Protein AF-A0A0X3PMU8-F1 (afdb_monomer_lite)

Organism: Schistocephalus solidus (NCBI:txid70667)

InterPro domains:
  IPR000719 Protein kinase domain [PS50011] (1-272)
  IPR011009 Protein kinase-like domain superfamily [SSF56112] (46-249)
  IPR015661 Mitotic spindle checkpoint protein Bub1/Mad3 [PTHR14030] (37-256)

Radius of gyration: 20.24 Å; chains: 1; bounding box: 48×64×48 Å

Foldseek 3Di:
DPDAWAQLLNLLVQQVVLVVVPDDDDDDDDDDPPPRQQHDDLQLLQLVLLVVLLLLLVVLCCCCVVQVKQLLDQASRQKTFPDFQFAFDLVVLVVVVVVPVVDPDDDDDDDLLCRTPVRVPRDRMDGHDSVPMDRCVVDPPPDWDFDDPVVQVPDPQAAPCNVVRHTDDNLSSLLSSLQRSCCSNVVDGFDWDDDPNFIDTPDQDPDCVNPVCSVLNCVSNRLSRRQPHPDPVSHDPSVVSSVSSSVVCSVCNVSNNVSSVSSSVSSVVVTD

pLDDT: mean 85.75, std 16.92, range [35.88, 98.75]

Secondary structure (DSSP, 8-state):
--S--EEHHHHHHHHHHHTTTTS--------S--PPPP---HHHHHHHHHHHHHHHHHHHHIIIIIS-EE-S---GGGEEE-SPPPPB-HHHHHHHHHHHHHS-S------GGGSBTTTT----EEE---TT-EEGGGS-TT--B---HHHHTT-SS--HHHHHT--BSTHHHHHHHHHHHHHHHHSS---EEEETTEEEES-----TTT-TTHHHHHHHHHHHH----SSGGGS--HHHHHHHHHHHHHHTHHHHHHHHHHHHHHHHHH--

Sequence (272 aa):
MPYYAVGLLDWINYSANGNRGRSSAVQTRDRHPHRRPLVLEKSEEEVLSMYLAFELLWLVEGLHIHAGIIHGDIKPDNFRISGRFPLLDCATLDALSEEQQQMGPGVKEVDFGSSLMSGKSAKVLLLIDFGLCIDMARFPGDTVFKVGREVTKKRAFPCIEMLTGKPWTFQLDLFNIAGVIYTIVFKRYMKVDCSNGVWLPRFLPQSSRIYRGASIWRNIITTLLNIKSCSSEDYPHLAALRYELEVFLQEHATEYNLAAEKANSILTGLMP

Structure (mmCIF, N/CA/C/O backbone):
data_AF-A0A0X3PMU8-F1
#
_entry.id   AF-A0A0X3PMU8-F1
#
loop_
_atom_site.group_PDB
_atom_site.id
_atom_site.type_symbol
_atom_site.label_atom_id
_atom_site.label_alt_id
_atom_site.label_comp_id
_atom_site.label_asym_id
_atom_site.label_entity_id
_atom_site.label_seq_id
_atom_site.pdbx_PDB_ins_code
_atom_site.Cartn_x
_atom_site.Cartn_y
_atom_site.Cartn_z
_atom_site.occupancy
_atom_site.B_iso_or_equiv
_atom_site.auth_seq_id
_atom_site.auth_comp_id
_atom_site.auth_asym_id
_atom_site.auth_atom_id
_atom_site.pdbx_PDB_model_num
ATOM 1 N N . MET A 1 1 ? -15.418 -11.903 -17.812 1.00 45.09 1 MET A N 1
ATOM 2 C CA . MET A 1 1 ? -14.111 -11.600 -17.194 1.00 45.09 1 MET A CA 1
ATOM 3 C C . MET A 1 1 ? -13.080 -12.377 -17.985 1.00 45.09 1 MET A C 1
ATOM 5 O O . MET A 1 1 ? -13.316 -13.572 -18.140 1.00 45.09 1 MET A O 1
ATOM 9 N N . PRO A 1 2 ? -12.027 -11.772 -18.562 1.00 45.25 2 PRO A N 1
ATOM 10 C CA . PRO A 1 2 ? -10.942 -12.607 -19.037 1.00 45.25 2 PRO A CA 1
ATOM 11 C C . PRO A 1 2 ? -10.398 -13.307 -17.792 1.00 45.25 2 PRO A C 1
ATOM 13 O O . PRO A 1 2 ? -10.118 -12.675 -16.773 1.00 45.25 2 PRO A O 1
ATOM 16 N N . TYR A 1 3 ? -10.419 -14.632 -17.846 1.00 48.03 3 TYR A N 1
ATOM 17 C CA . TYR A 1 3 ? -9.820 -15.508 -16.855 1.00 48.03 3 TYR A CA 1
ATOM 18 C C . TYR A 1 3 ? -8.313 -15.170 -16.770 1.00 48.03 3 TYR A C 1
ATOM 20 O O . TYR A 1 3 ? -7.816 -14.427 -17.608 1.00 48.03 3 TYR A O 1
ATOM 28 N N . TYR A 1 4 ? -7.581 -15.702 -15.792 1.00 56.47 4 TYR A N 1
ATOM 29 C CA . TYR A 1 4 ? -6.119 -15.547 -15.625 1.00 56.47 4 TYR A CA 1
ATOM 30 C C . TYR A 1 4 ? -5.679 -14.280 -14.863 1.00 56.47 4 TYR A C 1
ATOM 32 O O . TYR A 1 4 ? -5.198 -13.304 -15.431 1.00 56.47 4 TYR A O 1
ATOM 40 N N . ALA A 1 5 ? -5.797 -14.334 -13.534 1.00 75.69 5 ALA A N 1
ATOM 41 C CA . ALA A 1 5 ? -5.166 -13.376 -12.633 1.00 75.69 5 ALA A CA 1
ATOM 42 C C . ALA A 1 5 ? -4.186 -14.121 -11.709 1.00 75.69 5 ALA A C 1
ATOM 44 O O . ALA A 1 5 ? -4.565 -15.111 -11.080 1.00 75.69 5 ALA A O 1
ATOM 45 N N . VAL A 1 6 ? -2.932 -13.670 -11.644 1.00 85.31 6 VAL A N 1
ATOM 46 C CA . VAL A 1 6 ? -1.881 -14.280 -10.808 1.00 85.31 6 VAL A CA 1
ATOM 47 C C . VAL A 1 6 ? -2.063 -13.809 -9.365 1.00 85.31 6 VAL A C 1
ATOM 49 O O . VAL A 1 6 ? -2.344 -12.634 -9.131 1.00 85.31 6 VAL A O 1
ATOM 52 N N . GLY A 1 7 ? -1.927 -14.691 -8.373 1.00 90.38 7 GLY A N 1
ATOM 53 C CA . GLY A 1 7 ? -1.955 -14.273 -6.971 1.00 90.38 7 GLY A CA 1
ATOM 54 C C . GLY A 1 7 ? -0.820 -13.294 -6.665 1.00 90.38 7 GLY A C 1
ATOM 55 O O . GLY A 1 7 ? 0.320 -13.533 -7.058 1.00 90.38 7 GLY A O 1
ATOM 56 N N . LEU A 1 8 ? -1.089 -12.200 -5.941 1.00 91.38 8 LEU A N 1
ATOM 57 C CA . LEU A 1 8 ? -0.027 -11.248 -5.588 1.00 91.38 8 LEU A CA 1
ATOM 58 C C . LEU A 1 8 ? 1.096 -11.929 -4.780 1.00 91.38 8 LEU A C 1
ATOM 60 O O . LEU A 1 8 ? 2.271 -11.641 -4.988 1.00 91.38 8 LEU A O 1
ATOM 64 N N . LEU A 1 9 ? 0.755 -12.874 -3.901 1.00 87.19 9 LEU A N 1
ATOM 65 C CA . LEU A 1 9 ? 1.734 -13.705 -3.191 1.00 87.19 9 LEU A CA 1
ATOM 66 C C . LEU A 1 9 ? 2.568 -14.581 -4.131 1.00 87.19 9 LEU A C 1
ATOM 68 O O . LEU A 1 9 ? 3.779 -14.674 -3.942 1.00 87.19 9 LEU A O 1
ATOM 72 N N . ASP A 1 10 ? 1.956 -15.181 -5.153 1.00 86.44 10 ASP A N 1
ATOM 73 C CA . ASP A 1 10 ? 2.672 -15.988 -6.148 1.00 86.44 10 ASP A CA 1
ATOM 74 C C . ASP A 1 10 ? 3.670 -15.126 -6.925 1.00 86.44 10 ASP A C 1
ATOM 76 O O . ASP A 1 10 ? 4.827 -15.509 -7.095 1.00 86.44 10 ASP A O 1
ATOM 80 N N . TRP A 1 11 ? 3.258 -13.913 -7.303 1.00 87.56 11 TRP A N 1
ATOM 81 C CA . TRP A 1 11 ? 4.127 -12.911 -7.915 1.00 87.56 11 TRP A CA 1
ATOM 82 C C . TRP A 1 11 ? 5.308 -12.518 -7.012 1.00 87.56 11 TRP A C 1
ATOM 84 O O . TRP A 1 11 ? 6.466 -12.565 -7.435 1.00 87.56 11 TRP A O 1
ATOM 94 N N . ILE A 1 12 ? 5.039 -12.179 -5.745 1.00 83.06 12 ILE A N 1
ATOM 95 C CA . ILE A 1 12 ? 6.076 -11.822 -4.761 1.00 83.06 12 ILE A CA 1
ATOM 96 C C . ILE A 1 12 ? 7.070 -12.981 -4.579 1.00 83.06 12 ILE A C 1
ATOM 98 O O . ILE A 1 12 ? 8.283 -12.757 -4.520 1.00 83.06 12 ILE A O 1
ATOM 102 N N . ASN A 1 13 ? 6.572 -14.218 -4.512 1.00 82.69 13 ASN A N 1
ATOM 103 C CA . ASN A 1 13 ? 7.386 -15.413 -4.310 1.00 82.69 13 ASN A CA 1
ATOM 104 C C . ASN A 1 13 ? 8.183 -15.811 -5.559 1.00 82.69 13 ASN A C 1
ATOM 106 O O . ASN A 1 13 ? 9.307 -16.297 -5.418 1.00 82.69 13 ASN A O 1
ATOM 110 N N . TYR A 1 14 ? 7.657 -15.581 -6.766 1.00 79.94 14 TYR A N 1
ATOM 111 C CA . TYR A 1 14 ? 8.403 -15.779 -8.010 1.00 79.94 14 TYR A CA 1
ATOM 112 C C . TYR A 1 14 ? 9.676 -14.923 -8.019 1.00 79.94 14 TYR A C 1
ATOM 114 O O . TYR A 1 14 ? 10.774 -15.438 -8.245 1.00 79.94 14 TYR A O 1
ATOM 122 N N . SER A 1 15 ? 9.543 -13.636 -7.684 1.00 65.06 15 SER A N 1
ATOM 123 C CA . SER A 1 15 ? 10.676 -12.704 -7.602 1.00 65.06 15 SER A CA 1
ATOM 124 C C . SER A 1 15 ? 11.694 -13.143 -6.533 1.00 65.06 15 SER A C 1
ATOM 126 O O . SER A 1 15 ? 12.898 -13.201 -6.794 1.00 65.06 15 SER A O 1
ATOM 128 N N . ALA A 1 16 ? 11.224 -13.599 -5.366 1.00 65.62 16 ALA A N 1
ATOM 129 C CA . ALA A 1 16 ? 12.097 -14.080 -4.294 1.00 65.62 16 ALA A CA 1
ATOM 130 C C . ALA A 1 16 ? 12.853 -15.384 -4.638 1.00 65.62 16 ALA A C 1
ATOM 132 O O . ALA A 1 16 ? 14.027 -15.535 -4.284 1.00 65.62 16 ALA A O 1
ATOM 133 N N . ASN A 1 17 ? 12.202 -16.334 -5.317 1.00 62.66 17 ASN A N 1
ATOM 134 C CA . ASN A 1 17 ? 12.777 -17.644 -5.634 1.00 62.66 17 ASN A CA 1
ATOM 135 C C . ASN A 1 17 ? 13.672 -17.622 -6.879 1.00 62.66 17 ASN A C 1
ATOM 137 O O . ASN A 1 17 ? 14.673 -18.343 -6.906 1.00 62.66 17 ASN A O 1
ATOM 141 N N . GLY A 1 18 ? 13.393 -16.750 -7.856 1.00 57.03 18 GLY A N 1
ATOM 142 C CA . GLY A 1 18 ? 14.274 -16.524 -9.007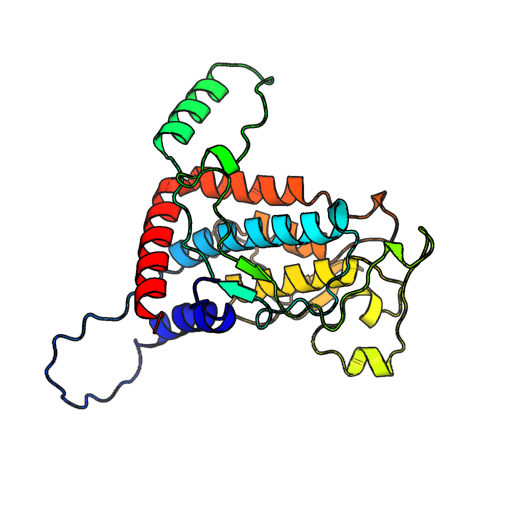 1.00 57.03 18 GLY A CA 1
ATOM 143 C C . GLY A 1 18 ? 15.702 -16.144 -8.593 1.00 57.03 18 GLY A C 1
ATOM 144 O O . GLY A 1 18 ? 16.669 -16.610 -9.193 1.00 57.03 18 GLY A O 1
ATOM 145 N N . ASN A 1 19 ? 15.850 -15.400 -7.490 1.00 47.66 19 ASN A N 1
ATOM 146 C CA . ASN A 1 19 ? 17.150 -15.025 -6.923 1.00 47.66 19 ASN A CA 1
ATOM 147 C C . ASN A 1 19 ? 17.819 -16.120 -6.065 1.00 47.66 19 ASN A C 1
ATOM 149 O O . ASN A 1 19 ? 19.036 -16.085 -5.868 1.00 47.66 19 ASN A O 1
ATOM 153 N N . ARG A 1 20 ? 17.072 -17.119 -5.568 1.00 44.69 20 ARG A N 1
ATOM 154 C CA . ARG A 1 20 ? 17.616 -18.231 -4.755 1.00 44.69 20 ARG A CA 1
ATOM 155 C C . ARG A 1 20 ? 18.159 -19.398 -5.583 1.00 44.69 20 ARG A C 1
ATOM 157 O O . ARG A 1 20 ? 18.929 -20.196 -5.056 1.00 44.69 20 ARG A O 1
ATOM 164 N N . GLY A 1 21 ? 17.862 -19.457 -6.883 1.00 41.31 21 GLY A N 1
ATOM 165 C CA . GLY A 1 21 ? 18.362 -20.483 -7.813 1.00 41.31 21 GLY A CA 1
ATOM 166 C C . GLY A 1 21 ? 19.882 -20.491 -8.060 1.00 41.31 21 GLY A C 1
ATOM 167 O O . GLY A 1 21 ? 20.356 -21.249 -8.903 1.00 41.31 21 GLY A O 1
ATOM 168 N N . ARG A 1 22 ? 20.668 -19.670 -7.346 1.00 46.72 22 ARG A N 1
ATOM 169 C CA . ARG A 1 22 ? 22.141 -19.684 -7.396 1.00 46.72 22 ARG A CA 1
ATOM 170 C C . ARG A 1 22 ? 22.801 -20.724 -6.486 1.00 46.72 22 ARG A C 1
ATOM 172 O O . ARG A 1 22 ? 23.987 -20.978 -6.671 1.00 46.72 22 ARG A O 1
ATOM 179 N N . SER A 1 23 ? 22.066 -21.367 -5.577 1.00 40.66 23 SER A N 1
ATOM 180 C CA . SER A 1 23 ? 22.630 -22.399 -4.700 1.00 40.66 23 SER A CA 1
ATOM 181 C C . SER A 1 23 ? 21.798 -23.678 -4.738 1.00 40.66 23 SER A C 1
ATOM 183 O O . SER A 1 23 ? 20.639 -23.693 -4.342 1.00 40.66 23 SER A O 1
ATOM 185 N N . SER A 1 24 ? 22.446 -24.755 -5.186 1.00 41.91 24 SER A N 1
ATOM 186 C CA . SER A 1 24 ? 21.995 -26.154 -5.203 1.00 41.91 24 SER A CA 1
ATOM 187 C C . SER A 1 24 ? 20.806 -26.502 -6.110 1.00 41.91 24 SER A C 1
ATOM 189 O O . SER A 1 24 ? 19.655 -26.507 -5.691 1.00 41.91 24 SER A O 1
ATOM 191 N N . ALA A 1 25 ? 21.110 -26.941 -7.332 1.00 36.69 25 ALA A N 1
ATOM 192 C CA . ALA A 1 25 ? 20.279 -27.919 -8.027 1.00 36.69 25 ALA A CA 1
ATOM 193 C C . ALA A 1 25 ? 21.188 -28.946 -8.710 1.00 36.69 25 ALA A C 1
ATOM 195 O O . ALA A 1 25 ? 21.959 -28.629 -9.618 1.00 36.69 25 ALA A O 1
ATOM 196 N N . VAL A 1 26 ? 21.119 -30.178 -8.206 1.00 37.69 26 VAL A N 1
ATOM 197 C CA . VAL A 1 26 ? 21.674 -31.381 -8.826 1.00 37.69 26 VAL A CA 1
ATOM 198 C C . VAL A 1 26 ? 21.067 -31.515 -10.222 1.00 37.69 26 VAL A C 1
ATOM 200 O O . VAL A 1 26 ? 19.850 -31.493 -10.381 1.00 37.69 26 VAL A O 1
ATOM 203 N N . GLN A 1 27 ? 21.929 -31.612 -11.233 1.00 37.94 27 GLN A N 1
ATOM 204 C CA . GLN A 1 27 ? 21.540 -31.755 -12.632 1.00 37.94 27 GLN A CA 1
ATOM 205 C C . GLN A 1 27 ? 20.917 -33.134 -12.877 1.00 37.94 27 GLN A C 1
ATOM 207 O O . GLN A 1 27 ? 21.631 -34.133 -12.954 1.00 37.94 27 GLN A O 1
ATOM 212 N N . THR A 1 28 ? 19.607 -33.187 -13.093 1.00 38.31 28 THR A N 1
ATOM 213 C CA . THR A 1 28 ? 18.992 -34.240 -13.906 1.00 38.31 28 THR A CA 1
ATOM 214 C C . THR A 1 28 ? 18.902 -33.730 -15.343 1.00 38.31 28 THR A C 1
ATOM 216 O O . THR A 1 28 ? 18.421 -32.634 -15.622 1.00 38.31 28 THR A O 1
ATOM 219 N N . ARG A 1 29 ? 19.517 -34.489 -16.256 1.00 40.22 29 ARG A N 1
ATOM 220 C CA . ARG A 1 29 ? 19.680 -34.142 -17.669 1.00 40.22 29 ARG A CA 1
ATOM 221 C C . ARG A 1 29 ? 18.361 -34.354 -18.402 1.00 40.22 29 ARG A C 1
ATOM 223 O O . ARG A 1 29 ? 18.059 -35.492 -18.740 1.00 40.22 29 ARG A O 1
ATOM 230 N N . ASP A 1 30 ? 17.668 -33.270 -18.727 1.00 35.88 30 ASP A N 1
ATOM 231 C CA . ASP A 1 30 ? 16.687 -33.270 -19.809 1.00 35.88 30 ASP A CA 1
ATOM 232 C C . ASP A 1 30 ? 17.043 -32.186 -20.836 1.00 35.88 30 ASP A C 1
ATOM 234 O O . ASP A 1 30 ? 17.361 -31.044 -20.495 1.00 35.88 30 ASP A O 1
ATOM 238 N N . ARG A 1 31 ? 17.138 -32.590 -22.106 1.00 41.38 31 ARG A N 1
ATOM 239 C CA . ARG A 1 31 ? 17.687 -31.783 -23.209 1.00 41.38 31 ARG A CA 1
ATOM 240 C C . ARG A 1 31 ? 16.554 -31.110 -23.977 1.00 41.38 31 ARG A C 1
ATOM 242 O O . ARG A 1 31 ? 16.254 -31.475 -25.110 1.00 41.38 31 ARG A O 1
ATOM 249 N N . HIS A 1 32 ? 15.984 -30.068 -23.391 1.00 43.75 32 HIS A N 1
ATOM 250 C CA . HIS A 1 32 ? 15.338 -28.984 -24.131 1.00 43.75 32 HIS A CA 1
ATOM 251 C C . HIS A 1 32 ? 16.093 -27.685 -23.826 1.00 43.75 32 HIS A C 1
ATOM 253 O O . HIS A 1 32 ? 16.650 -27.566 -22.731 1.00 43.75 32 HIS A O 1
ATOM 259 N N . PRO A 1 33 ? 16.197 -26.720 -24.761 1.00 41.16 33 PRO A N 1
ATOM 260 C CA . PRO A 1 33 ? 16.817 -25.435 -24.467 1.00 41.16 33 PRO A CA 1
ATOM 261 C C . PRO A 1 33 ? 15.910 -24.681 -23.487 1.00 41.16 33 PRO A C 1
ATOM 263 O O . PRO A 1 33 ? 15.087 -23.859 -23.880 1.00 41.16 33 PRO A O 1
ATOM 266 N N . HIS A 1 34 ? 16.022 -24.997 -22.197 1.00 47.72 34 HIS A N 1
ATOM 267 C CA . HIS A 1 34 ? 15.342 -24.286 -21.131 1.00 47.72 34 HIS A CA 1
ATOM 268 C C . HIS A 1 34 ? 15.867 -22.851 -21.147 1.00 47.72 34 HIS A C 1
ATOM 270 O O . HIS A 1 34 ? 16.977 -22.576 -20.683 1.00 47.72 34 HIS A O 1
ATOM 276 N N . ARG A 1 35 ? 15.083 -21.924 -21.715 1.00 56.62 35 ARG A N 1
ATOM 277 C CA . ARG A 1 35 ? 15.278 -20.497 -21.455 1.00 56.62 35 ARG A CA 1
ATOM 278 C C . ARG A 1 35 ? 15.303 -20.346 -19.938 1.00 56.62 35 ARG A C 1
ATOM 280 O O . ARG A 1 35 ? 14.377 -20.792 -19.262 1.00 56.62 35 ARG A O 1
ATOM 287 N N . ARG A 1 36 ? 16.391 -19.789 -19.400 1.00 60.47 36 ARG A N 1
ATOM 288 C CA . ARG A 1 36 ? 16.480 -19.520 -17.962 1.00 60.47 36 ARG A CA 1
ATOM 289 C C . ARG A 1 36 ? 15.277 -18.655 -17.558 1.00 60.47 36 ARG A C 1
ATOM 291 O O . ARG A 1 36 ? 14.939 -17.750 -18.326 1.00 60.47 36 ARG A O 1
ATOM 298 N N . PRO A 1 37 ? 14.645 -18.914 -16.400 1.00 70.19 37 PRO A N 1
ATOM 299 C CA . PRO A 1 37 ? 13.552 -18.074 -15.932 1.00 70.19 37 PRO A CA 1
ATOM 300 C C . PRO A 1 37 ? 14.031 -16.622 -15.847 1.00 70.19 37 PRO A C 1
ATOM 302 O O . PRO A 1 37 ? 15.147 -16.367 -15.391 1.00 70.19 37 PRO A O 1
ATOM 305 N N . LEU A 1 38 ? 13.206 -15.679 -16.302 1.00 81.56 38 LEU A N 1
ATOM 306 C CA . LEU A 1 38 ? 13.487 -14.255 -16.127 1.00 81.56 38 LEU A CA 1
ATOM 307 C C . LEU A 1 38 ? 13.458 -13.939 -14.627 1.00 81.56 38 LEU A C 1
ATOM 309 O O . LEU A 1 38 ? 12.494 -14.288 -13.949 1.00 81.56 38 LEU A O 1
ATOM 313 N N . VAL A 1 39 ? 14.502 -13.287 -14.117 1.00 86.81 39 VAL A N 1
ATOM 314 C CA . VAL A 1 39 ? 14.624 -12.902 -12.702 1.00 86.81 39 VAL A CA 1
ATOM 315 C C . VAL A 1 39 ? 14.720 -11.392 -12.617 1.00 86.81 39 VAL A C 1
ATOM 317 O O . VAL A 1 39 ? 15.541 -10.807 -13.323 1.00 86.81 39 VAL A O 1
ATOM 320 N N . LEU A 1 40 ? 13.891 -10.780 -11.773 1.00 90.06 40 LEU A N 1
ATOM 321 C CA . LEU A 1 40 ? 13.963 -9.350 -11.500 1.00 90.06 40 LEU A CA 1
ATOM 322 C C . LEU A 1 40 ? 15.169 -9.044 -10.604 1.00 90.06 40 LEU A C 1
ATOM 324 O O . LEU A 1 40 ? 15.420 -9.719 -9.602 1.00 90.06 40 LEU A O 1
ATOM 328 N N . GLU A 1 41 ? 15.931 -8.031 -10.984 1.00 91.88 41 GLU A N 1
ATOM 329 C CA . GLU A 1 41 ? 16.969 -7.457 -10.145 1.00 91.88 41 GLU A CA 1
ATOM 330 C C . GLU A 1 41 ? 16.340 -6.649 -9.014 1.00 91.88 41 GLU A C 1
ATOM 332 O O . GLU A 1 41 ? 15.206 -6.186 -9.097 1.00 91.88 41 GLU A O 1
ATOM 337 N N . LYS A 1 42 ? 17.093 -6.433 -7.936 1.00 90.44 42 LYS A N 1
ATOM 338 C CA . LYS A 1 42 ? 16.580 -5.709 -6.769 1.00 90.44 42 LYS A CA 1
ATOM 339 C C . LYS A 1 42 ? 16.104 -4.288 -7.111 1.00 90.44 42 LYS A C 1
ATOM 341 O O . LYS A 1 42 ? 15.146 -3.807 -6.513 1.00 90.44 42 LYS A O 1
ATOM 346 N N . SER A 1 43 ? 16.784 -3.616 -8.036 1.00 92.56 43 SER A N 1
ATOM 347 C CA . SER A 1 43 ? 16.436 -2.256 -8.451 1.00 92.56 43 SER A CA 1
ATOM 348 C C . SER A 1 43 ? 15.146 -2.236 -9.289 1.00 92.56 43 SER A C 1
ATOM 350 O O . SER A 1 43 ? 14.279 -1.399 -9.040 1.00 92.56 43 SER A O 1
ATOM 352 N N . GLU A 1 44 ? 14.963 -3.235 -10.165 1.00 94.88 44 GLU A N 1
ATOM 353 C CA . GLU A 1 44 ? 13.727 -3.490 -10.921 1.00 94.88 44 GLU A CA 1
ATOM 354 C C . GLU A 1 44 ? 12.551 -3.829 -9.983 1.00 94.88 44 GLU A C 1
ATOM 356 O O . GLU A 1 44 ? 11.443 -3.319 -10.140 1.00 94.88 44 GLU A O 1
ATOM 361 N N . GLU A 1 45 ? 12.783 -4.663 -8.964 1.00 94.38 45 GLU A N 1
ATOM 362 C CA . GLU A 1 45 ? 11.774 -4.976 -7.948 1.00 94.38 45 GLU A CA 1
ATOM 363 C C . GLU A 1 45 ? 11.326 -3.724 -7.187 1.00 94.38 45 GLU A C 1
ATOM 365 O O . GLU A 1 45 ? 10.141 -3.591 -6.882 1.00 94.38 45 GLU A O 1
ATOM 370 N N . GLU A 1 46 ? 12.246 -2.807 -6.874 1.00 95.62 46 GLU A N 1
ATOM 371 C CA . GLU A 1 46 ? 11.921 -1.576 -6.155 1.00 95.62 46 GLU A CA 1
ATOM 372 C C . GLU A 1 46 ? 11.023 -0.655 -6.992 1.00 95.62 46 GLU A C 1
ATOM 374 O O . GLU A 1 46 ? 9.984 -0.231 -6.488 1.00 95.62 46 GLU A O 1
ATOM 379 N N . VAL A 1 47 ? 11.355 -0.399 -8.264 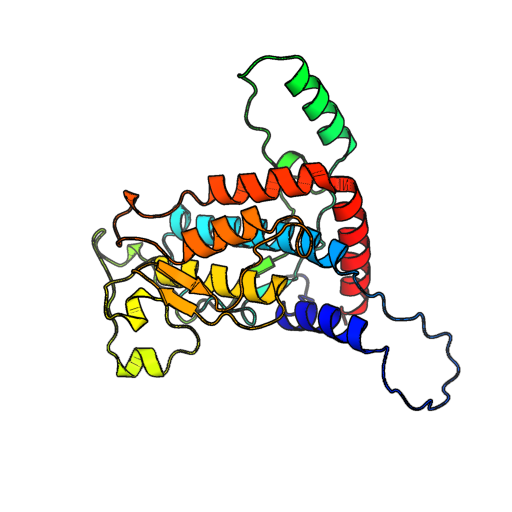1.00 96.69 47 VAL A N 1
ATOM 380 C CA . VAL A 1 47 ? 10.529 0.465 -9.137 1.00 96.69 47 VAL A CA 1
ATOM 381 C C . VAL A 1 47 ? 9.146 -0.141 -9.405 1.00 96.69 47 VAL A C 1
ATOM 383 O O . VAL A 1 47 ? 8.147 0.573 -9.394 1.00 96.69 47 VAL A O 1
ATOM 386 N N . LEU A 1 48 ? 9.037 -1.467 -9.539 1.00 96.25 48 LEU A N 1
ATOM 387 C CA . LEU A 1 48 ? 7.733 -2.138 -9.640 1.00 96.25 48 LEU A CA 1
ATOM 388 C C . LEU A 1 48 ? 6.946 -2.052 -8.329 1.00 96.25 48 LEU A C 1
ATOM 390 O O . LEU A 1 48 ? 5.727 -1.887 -8.341 1.00 96.25 48 LEU A O 1
ATOM 394 N N . SER A 1 49 ? 7.633 -2.134 -7.188 1.00 96.94 49 SER A N 1
ATOM 395 C CA . SER A 1 49 ? 7.001 -1.976 -5.876 1.00 96.94 49 SER A CA 1
ATOM 396 C C . SER A 1 49 ? 6.458 -0.562 -5.672 1.00 96.94 49 SER A C 1
ATOM 398 O O . SER A 1 49 ? 5.408 -0.420 -5.050 1.00 96.94 49 SER A O 1
ATOM 400 N N . MET A 1 50 ? 7.126 0.464 -6.211 1.00 97.19 50 MET A N 1
ATOM 401 C CA . MET A 1 50 ? 6.633 1.850 -6.208 1.00 97.19 50 MET A CA 1
ATOM 402 C C . MET A 1 50 ? 5.301 1.964 -6.939 1.00 97.19 50 MET A C 1
ATOM 404 O O . MET A 1 50 ? 4.342 2.489 -6.379 1.00 97.19 50 MET A O 1
ATOM 408 N N . TYR A 1 51 ? 5.210 1.388 -8.139 1.00 95.88 51 TYR A N 1
ATOM 409 C CA . TYR A 1 51 ? 3.966 1.377 -8.904 1.00 95.88 51 TYR A CA 1
ATOM 410 C C . TYR A 1 51 ? 2.838 0.627 -8.179 1.00 95.88 51 TYR A C 1
ATOM 412 O O . TYR A 1 51 ? 1.718 1.121 -8.068 1.00 95.88 51 TYR A O 1
ATOM 420 N N . LEU A 1 52 ? 3.130 -0.551 -7.620 1.00 96.38 52 LEU A N 1
ATOM 421 C CA . LEU A 1 52 ? 2.129 -1.313 -6.869 1.00 96.38 52 LEU A CA 1
ATOM 422 C C . LEU A 1 52 ? 1.674 -0.574 -5.604 1.00 96.38 52 LEU A C 1
ATOM 424 O O . LEU A 1 52 ? 0.490 -0.598 -5.281 1.00 96.38 52 LEU A O 1
ATOM 428 N N . ALA A 1 53 ? 2.582 0.096 -4.890 1.00 97.81 53 ALA A N 1
ATOM 429 C CA . ALA A 1 53 ? 2.223 0.926 -3.743 1.00 97.81 53 ALA A CA 1
ATOM 430 C C . ALA A 1 53 ? 1.340 2.109 -4.160 1.00 97.81 53 ALA A C 1
ATOM 432 O O . ALA A 1 53 ? 0.360 2.404 -3.477 1.00 97.81 53 ALA A O 1
ATOM 433 N N . PHE A 1 54 ? 1.646 2.733 -5.299 1.00 96.38 54 PHE A N 1
ATOM 434 C CA . PHE A 1 54 ? 0.856 3.820 -5.865 1.00 96.38 54 PHE A CA 1
ATOM 435 C C . PHE A 1 54 ? -0.581 3.358 -6.127 1.00 96.38 54 PHE A C 1
ATOM 437 O O . PHE A 1 54 ? -1.536 3.978 -5.652 1.00 96.38 54 PHE A O 1
ATOM 444 N N . GLU A 1 55 ? -0.737 2.212 -6.791 1.00 95.00 55 GLU A N 1
ATOM 445 C CA . GLU A 1 55 ? -2.048 1.644 -7.091 1.00 95.00 55 GLU A CA 1
ATOM 446 C C . GLU A 1 55 ? -2.800 1.194 -5.827 1.00 95.00 55 GLU A C 1
ATOM 448 O O . GLU A 1 55 ? -4.005 1.415 -5.724 1.00 95.00 55 GLU A O 1
ATOM 453 N N . LEU A 1 56 ? -2.113 0.625 -4.830 1.00 97.50 56 LEU A N 1
ATOM 454 C CA . LEU A 1 56 ? -2.716 0.249 -3.543 1.00 97.50 56 LEU A CA 1
ATOM 455 C C . LEU A 1 56 ? -3.290 1.459 -2.795 1.00 97.50 56 LEU A C 1
ATOM 457 O O . LEU A 1 56 ? -4.401 1.383 -2.267 1.00 97.50 56 LEU A O 1
ATOM 461 N N . LEU A 1 57 ? -2.554 2.575 -2.765 1.00 97.62 57 LEU A N 1
ATOM 462 C CA . LEU A 1 57 ? -3.020 3.824 -2.160 1.00 97.62 57 LEU A CA 1
ATOM 463 C C . LEU A 1 57 ? -4.194 4.427 -2.937 1.00 97.62 57 LEU A C 1
ATOM 465 O O . LEU A 1 57 ? -5.117 4.967 -2.331 1.00 97.62 57 LEU A O 1
ATOM 469 N N . TRP A 1 58 ? -4.171 4.336 -4.267 1.00 94.75 58 TRP A N 1
ATOM 470 C CA . TRP A 1 58 ? -5.263 4.807 -5.121 1.00 94.75 58 TRP A CA 1
ATOM 471 C C . TRP A 1 58 ? -6.535 3.979 -4.897 1.00 94.75 58 TRP A C 1
ATOM 473 O O . TRP A 1 58 ? -7.632 4.519 -4.752 1.00 94.75 58 TRP A O 1
ATOM 483 N N . LEU A 1 59 ? -6.381 2.658 -4.796 1.00 95.56 59 LEU A N 1
ATOM 484 C CA . LEU A 1 59 ? -7.476 1.724 -4.574 1.00 95.56 59 LEU A CA 1
ATOM 485 C C . LEU A 1 59 ? -8.145 1.949 -3.216 1.00 95.56 59 LEU A C 1
ATOM 487 O O . LEU A 1 59 ? -9.373 2.033 -3.155 1.00 95.56 59 LEU A O 1
ATOM 491 N N . VAL A 1 60 ? -7.363 2.046 -2.135 1.00 97.56 60 VAL A N 1
ATOM 492 C CA . VAL A 1 60 ? -7.926 2.219 -0.787 1.00 97.56 60 VAL A CA 1
ATOM 493 C C . VAL A 1 60 ? -8.569 3.596 -0.612 1.00 97.56 60 VAL A C 1
ATOM 495 O O . VAL A 1 60 ? -9.625 3.689 0.005 1.00 97.56 60 VAL A O 1
ATOM 498 N N . GLU A 1 61 ? -8.016 4.646 -1.232 1.00 95.75 61 GLU A N 1
ATOM 499 C CA . GLU A 1 61 ? -8.667 5.959 -1.276 1.00 95.75 61 GLU A CA 1
ATOM 500 C C . GLU A 1 61 ? -10.035 5.871 -1.954 1.00 95.75 61 GLU A C 1
ATOM 502 O O . GLU A 1 61 ? -11.024 6.345 -1.400 1.00 95.75 61 GLU A O 1
ATOM 507 N N . GLY A 1 62 ? -10.123 5.209 -3.112 1.00 95.44 62 GLY A N 1
ATOM 508 C CA . GLY A 1 62 ? -11.397 5.029 -3.800 1.00 95.44 62 GLY A CA 1
ATOM 509 C C . GLY A 1 62 ? -12.411 4.237 -2.972 1.00 95.44 62 GLY A C 1
ATOM 510 O O . GLY A 1 62 ? -13.589 4.593 -2.922 1.00 95.44 62 GLY A O 1
ATOM 511 N N . LEU A 1 63 ? -11.955 3.199 -2.269 1.00 96.69 63 LEU A N 1
ATOM 512 C CA . LEU A 1 63 ? -12.811 2.409 -1.390 1.00 96.69 63 LEU A CA 1
ATOM 513 C C . LEU A 1 63 ? -13.351 3.238 -0.212 1.00 96.69 63 LEU A C 1
ATOM 515 O O . LEU A 1 63 ? -14.533 3.149 0.119 1.00 96.69 63 LEU A O 1
ATOM 519 N N . HIS A 1 64 ? -12.508 4.068 0.400 1.00 97.19 64 HIS A N 1
ATOM 520 C CA . HIS A 1 64 ? -12.872 4.844 1.588 1.00 97.19 64 HIS A CA 1
ATOM 521 C C . HIS A 1 64 ? -13.675 6.096 1.239 1.00 97.19 64 HIS A C 1
ATOM 523 O O . HIS A 1 64 ? -14.735 6.321 1.815 1.00 97.19 64 HIS A O 1
ATOM 529 N N . ILE A 1 65 ? -13.203 6.891 0.277 1.00 94.69 65 ILE A N 1
ATOM 530 C CA . ILE A 1 65 ? -13.772 8.202 -0.061 1.00 94.69 65 ILE A CA 1
ATOM 531 C C . ILE A 1 65 ? -14.974 8.079 -0.997 1.00 94.69 65 ILE A C 1
ATOM 533 O O . ILE A 1 65 ? -15.970 8.772 -0.802 1.00 94.69 65 ILE A O 1
ATOM 537 N N . HIS A 1 66 ? -14.902 7.222 -2.020 1.00 92.88 66 HIS A N 1
ATOM 538 C CA . HIS A 1 66 ? -15.967 7.138 -3.025 1.00 92.88 66 HIS A CA 1
ATOM 539 C C . HIS A 1 66 ? -17.015 6.079 -2.699 1.00 92.88 66 HIS A C 1
ATOM 541 O O . HIS A 1 66 ? -18.188 6.291 -2.996 1.00 92.88 66 HIS A O 1
ATOM 547 N N . ALA A 1 67 ? -16.613 4.952 -2.105 1.00 96.31 67 ALA A N 1
ATOM 548 C CA . ALA A 1 67 ? -17.553 3.893 -1.741 1.00 96.31 67 ALA A CA 1
ATOM 549 C C . ALA A 1 67 ? -18.003 3.951 -0.272 1.00 96.31 67 ALA A C 1
ATOM 551 O O . ALA A 1 67 ? -19.070 3.430 0.038 1.00 96.31 67 ALA A O 1
ATOM 552 N N . GLY A 1 68 ? -17.229 4.569 0.629 1.00 96.88 68 GLY A N 1
ATOM 553 C CA . GLY A 1 68 ? -17.544 4.568 2.061 1.00 96.88 68 GLY A CA 1
ATOM 554 C C . GLY A 1 68 ? -17.458 3.172 2.683 1.00 96.88 68 GLY A C 1
ATOM 555 O O . GLY A 1 68 ? -18.215 2.854 3.596 1.00 96.88 68 GLY A O 1
ATOM 556 N N . ILE A 1 69 ? -16.572 2.314 2.171 1.00 98.31 69 ILE A N 1
ATOM 557 C CA . ILE A 1 69 ? -16.453 0.916 2.593 1.00 98.31 69 ILE A CA 1
ATOM 558 C C . ILE A 1 69 ? -15.129 0.707 3.327 1.00 98.31 69 ILE A C 1
ATOM 560 O O . ILE A 1 69 ? -14.084 1.153 2.871 1.00 98.31 69 ILE A O 1
ATOM 564 N N . ILE A 1 70 ? -15.157 -0.027 4.437 1.00 98.50 70 ILE A N 1
ATOM 565 C CA . ILE A 1 70 ? -13.962 -0.659 5.011 1.00 98.50 70 ILE A CA 1
ATOM 566 C C . ILE A 1 70 ? -13.930 -2.089 4.473 1.00 98.50 70 ILE A C 1
ATOM 568 O O . ILE A 1 70 ? -14.869 -2.843 4.707 1.00 98.50 70 ILE A O 1
ATOM 572 N N . HIS A 1 71 ? -12.885 -2.494 3.758 1.00 98.50 71 HIS A N 1
ATOM 573 C CA . HIS A 1 71 ? -12.749 -3.858 3.244 1.00 98.50 71 HIS A CA 1
ATOM 574 C C . HIS A 1 71 ? -12.674 -4.882 4.381 1.00 98.50 71 HIS A C 1
ATOM 576 O O . HIS A 1 71 ? -13.278 -5.949 4.321 1.00 98.50 71 HIS A O 1
ATOM 582 N N . GLY A 1 72 ? -11.913 -4.568 5.429 1.00 96.69 72 GLY A N 1
ATOM 583 C CA . GLY A 1 72 ? -11.869 -5.362 6.649 1.00 96.69 72 GLY A CA 1
ATOM 584 C C . GLY A 1 72 ? -10.923 -6.561 6.600 1.00 96.69 72 GLY A C 1
ATOM 585 O O . GLY A 1 72 ? -10.462 -6.980 7.653 1.00 96.69 72 GLY A O 1
ATOM 586 N N . ASP A 1 73 ? -10.562 -7.090 5.431 1.00 96.56 73 ASP A N 1
ATOM 587 C CA . ASP A 1 73 ? -9.599 -8.206 5.314 1.00 96.56 73 ASP A CA 1
ATOM 588 C C . ASP A 1 73 ? -8.526 -7.976 4.241 1.00 96.56 73 ASP A C 1
ATOM 590 O O . ASP A 1 73 ? -8.247 -8.830 3.404 1.00 96.56 73 ASP A O 1
ATOM 594 N N . ILE A 1 74 ? -7.946 -6.774 4.200 1.00 97.88 74 ILE A N 1
ATOM 595 C CA . ILE A 1 74 ? -6.843 -6.480 3.275 1.00 97.88 74 ILE A CA 1
ATOM 596 C C . ILE A 1 74 ? -5.613 -7.308 3.674 1.00 97.88 74 ILE A C 1
ATOM 598 O O . ILE A 1 74 ? -5.096 -7.199 4.784 1.00 97.88 74 ILE A O 1
ATOM 602 N N . LYS A 1 75 ? -5.135 -8.139 2.748 1.00 95.88 75 LYS A N 1
ATOM 603 C CA . LYS A 1 75 ? -3.925 -8.964 2.874 1.00 95.88 75 LYS A CA 1
ATOM 604 C C . LYS A 1 75 ? -3.442 -9.374 1.480 1.00 95.88 75 LYS A C 1
ATOM 606 O O . LYS A 1 75 ? -4.250 -9.350 0.551 1.00 95.88 75 LYS A O 1
ATOM 611 N N . PRO A 1 76 ? -2.170 -9.777 1.301 1.00 95.19 76 PRO A N 1
ATOM 612 C CA . PRO A 1 76 ? -1.646 -10.113 -0.023 1.00 95.19 76 PRO A CA 1
ATOM 613 C C . PRO A 1 76 ? -2.448 -11.200 -0.760 1.00 95.19 76 PRO A C 1
ATOM 615 O O . PRO A 1 76 ? -2.561 -11.146 -1.980 1.00 95.19 76 PRO A O 1
ATOM 618 N N . ASP A 1 77 ? -3.046 -12.153 -0.039 1.00 93.94 77 ASP A N 1
ATOM 619 C CA . ASP A 1 77 ? -3.868 -13.235 -0.604 1.00 93.94 77 ASP A CA 1
ATOM 620 C C . ASP A 1 77 ? -5.118 -12.729 -1.339 1.00 93.94 77 ASP A C 1
ATOM 622 O O . ASP A 1 77 ? -5.561 -13.348 -2.310 1.00 93.94 77 ASP A O 1
ATOM 626 N N . ASN A 1 78 ? -5.647 -11.584 -0.897 1.00 96.06 78 ASN A N 1
ATOM 627 C CA . ASN A 1 78 ? -6.857 -10.956 -1.424 1.00 96.06 78 ASN A CA 1
ATOM 628 C C . ASN A 1 78 ? -6.557 -9.982 -2.575 1.00 96.06 78 ASN A C 1
ATOM 630 O O . ASN A 1 78 ? -7.454 -9.290 -3.048 1.00 96.06 78 ASN A O 1
ATOM 634 N N . PHE A 1 79 ? -5.315 -9.953 -3.068 1.00 95.94 79 PHE A N 1
ATOM 635 C CA . PHE A 1 79 ? -4.957 -9.250 -4.294 1.00 95.94 79 PHE A CA 1
ATOM 636 C C . PHE A 1 79 ? -4.587 -10.224 -5.408 1.00 95.94 79 PHE A C 1
ATOM 638 O O . PHE A 1 79 ? -3.878 -11.222 -5.217 1.00 95.94 79 PHE A O 1
ATOM 645 N N . ARG A 1 80 ? -5.033 -9.888 -6.615 1.00 93.06 80 ARG A N 1
ATOM 646 C CA . ARG A 1 80 ? -4.614 -10.529 -7.858 1.00 93.06 80 ARG A CA 1
ATOM 647 C C . ARG A 1 80 ? -3.957 -9.514 -8.781 1.00 93.06 80 ARG A C 1
ATOM 649 O O . ARG A 1 80 ? -4.351 -8.354 -8.802 1.00 93.06 80 ARG A O 1
ATOM 656 N N . ILE A 1 81 ? -2.997 -9.975 -9.569 1.00 90.62 81 ILE A N 1
ATOM 657 C CA . ILE A 1 81 ? -2.481 -9.266 -10.734 1.00 90.62 81 ILE A CA 1
ATOM 658 C C . ILE A 1 81 ? -3.323 -9.705 -11.928 1.00 90.62 81 ILE A C 1
ATOM 660 O O . ILE A 1 81 ? -3.192 -10.837 -12.395 1.00 90.62 81 ILE A O 1
ATOM 664 N N . SER A 1 82 ? -4.232 -8.838 -12.371 1.00 84.88 82 SER A N 1
ATOM 665 C CA . SER A 1 82 ? -5.152 -9.097 -13.491 1.00 84.88 82 SER A CA 1
ATOM 666 C C . SER A 1 82 ? -4.827 -8.289 -14.747 1.00 84.88 82 SER A C 1
ATOM 668 O O . SER A 1 82 ? -5.448 -8.502 -15.786 1.00 84.88 82 SER A O 1
ATOM 670 N N . GLY A 1 83 ? -3.897 -7.338 -14.650 1.00 80.75 83 GLY A N 1
ATOM 671 C CA . GLY A 1 83 ? -3.465 -6.478 -15.748 1.00 80.75 83 GLY A CA 1
ATOM 672 C C . GLY A 1 83 ? -1.990 -6.658 -16.096 1.00 80.75 83 GLY A C 1
ATOM 673 O O . GLY A 1 83 ? -1.248 -7.380 -15.430 1.00 80.75 83 GLY A O 1
ATOM 674 N N . ARG A 1 84 ? -1.565 -5.968 -17.155 1.00 87.44 84 ARG A N 1
ATOM 675 C CA . ARG A 1 84 ? -0.147 -5.758 -17.467 1.00 87.44 84 ARG A CA 1
ATOM 676 C C . ARG A 1 84 ? 0.325 -4.495 -16.763 1.00 87.44 84 ARG A C 1
ATOM 678 O O . ARG A 1 84 ? -0.416 -3.517 -16.735 1.00 87.44 84 ARG A O 1
ATOM 685 N N . PHE A 1 85 ? 1.553 -4.506 -16.253 1.00 91.12 85 PHE A N 1
ATOM 686 C CA . PHE A 1 85 ? 2.213 -3.287 -15.803 1.00 91.12 85 PHE A CA 1
ATOM 687 C C . PHE A 1 85 ? 2.227 -2.281 -16.959 1.00 91.12 85 PHE A C 1
ATOM 689 O O . PHE A 1 85 ? 2.700 -2.637 -18.047 1.00 91.12 85 PHE A O 1
ATOM 696 N N . PRO A 1 86 ? 1.676 -1.072 -16.770 1.00 91.38 86 PRO A N 1
ATOM 697 C CA . PRO A 1 86 ? 1.691 -0.054 -17.808 1.00 91.38 86 PRO A CA 1
ATOM 698 C C . PRO A 1 86 ? 3.122 0.422 -18.042 1.00 91.38 86 PRO A C 1
ATOM 700 O O . PRO A 1 86 ? 3.959 0.348 -17.143 1.00 91.38 86 PRO A O 1
ATOM 703 N N . LEU A 1 87 ? 3.378 0.955 -19.231 1.00 91.25 87 LEU A N 1
ATOM 704 C CA . LEU A 1 87 ? 4.607 1.686 -19.524 1.00 91.25 87 LEU A CA 1
ATOM 705 C C . LEU A 1 87 ? 4.357 3.185 -19.355 1.00 91.25 87 LEU A C 1
ATOM 707 O O . LEU A 1 87 ? 3.246 3.656 -19.604 1.00 91.25 87 LEU A O 1
ATOM 711 N N . LEU A 1 88 ? 5.383 3.916 -18.943 1.00 88.19 88 LEU A N 1
ATOM 712 C CA . LEU A 1 88 ? 5.416 5.371 -18.905 1.00 88.19 88 LEU A CA 1
ATOM 713 C C . LEU A 1 88 ? 5.817 5.924 -20.275 1.00 88.19 88 LEU A C 1
ATOM 715 O O . LEU A 1 88 ? 6.726 5.398 -20.921 1.00 88.19 88 LEU A O 1
ATOM 719 N N . ASP A 1 89 ? 5.152 6.991 -20.703 1.00 86.56 89 ASP A N 1
ATOM 720 C CA . ASP A 1 89 ? 5.515 7.751 -21.895 1.00 86.56 89 ASP A CA 1
ATOM 721 C C . ASP A 1 89 ? 6.678 8.698 -21.572 1.00 86.56 89 ASP A C 1
ATOM 723 O O . ASP A 1 89 ? 6.476 9.835 -21.139 1.00 86.56 89 ASP A O 1
ATOM 727 N N . CYS A 1 90 ? 7.909 8.218 -21.765 1.00 82.62 90 CYS A N 1
ATOM 728 C CA . CYS A 1 90 ? 9.106 9.015 -21.497 1.00 82.62 90 CYS A CA 1
ATOM 729 C C . CYS A 1 90 ? 9.144 10.308 -22.324 1.00 82.62 90 CYS A C 1
ATOM 731 O O . CYS A 1 90 ? 9.584 11.325 -21.808 1.00 82.62 90 CYS A O 1
ATOM 733 N N . ALA A 1 91 ? 8.637 10.303 -23.563 1.00 81.38 91 ALA A N 1
ATOM 734 C CA . ALA A 1 91 ? 8.666 11.492 -24.414 1.00 81.38 91 ALA A CA 1
ATOM 735 C C . ALA A 1 91 ? 7.756 12.598 -23.861 1.00 81.38 91 ALA A C 1
ATOM 737 O O . ALA A 1 91 ? 8.136 13.767 -23.836 1.00 81.38 91 ALA A O 1
ATOM 738 N N . THR A 1 92 ? 6.573 12.219 -23.370 1.00 79.38 92 THR A N 1
ATOM 739 C CA . THR A 1 92 ? 5.674 13.152 -22.680 1.00 79.38 92 THR A CA 1
ATOM 740 C C . THR A 1 92 ? 6.291 13.650 -21.369 1.00 79.38 92 THR A C 1
ATOM 742 O O . THR A 1 92 ? 6.201 14.837 -21.071 1.00 79.38 92 THR A O 1
ATOM 745 N N . LEU A 1 93 ? 6.954 12.784 -20.595 1.00 79.06 93 LEU A N 1
ATOM 746 C CA . LEU A 1 93 ? 7.622 13.184 -19.349 1.00 79.06 93 LEU A CA 1
ATOM 747 C C . LEU A 1 93 ? 8.791 14.153 -19.577 1.00 79.06 93 LEU A C 1
ATOM 749 O O . LEU A 1 93 ? 8.918 15.130 -18.836 1.00 79.06 93 LEU A O 1
ATOM 753 N N . ASP A 1 94 ? 9.607 13.919 -20.605 1.00 78.75 94 ASP A N 1
ATOM 754 C CA . ASP A 1 94 ? 10.723 14.795 -20.971 1.00 78.75 94 ASP A CA 1
ATOM 755 C C . ASP A 1 94 ? 10.205 16.186 -21.378 1.00 78.75 94 ASP A C 1
ATOM 757 O O . ASP A 1 94 ? 10.663 17.198 -20.847 1.00 78.75 94 ASP A O 1
ATOM 761 N N . ALA A 1 95 ? 9.168 16.244 -22.224 1.00 78.12 95 ALA A N 1
ATOM 762 C CA . ALA A 1 95 ? 8.546 17.503 -22.644 1.00 78.12 95 ALA A CA 1
ATOM 763 C C . ALA A 1 95 ? 7.952 18.296 -21.463 1.00 78.12 95 ALA A C 1
ATOM 765 O O . ALA A 1 95 ? 8.152 19.505 -21.351 1.00 78.12 95 ALA A O 1
ATOM 766 N N . LEU A 1 96 ? 7.263 17.618 -20.539 1.00 74.06 96 LEU A N 1
ATOM 767 C CA . LEU A 1 96 ? 6.692 18.252 -19.345 1.00 74.06 96 LEU A CA 1
ATOM 768 C C . LEU A 1 96 ? 7.768 18.777 -18.391 1.00 74.06 96 LEU A C 1
ATOM 770 O O . LEU A 1 96 ? 7.595 19.834 -17.783 1.00 74.06 96 LEU A O 1
ATOM 774 N N . SER A 1 97 ? 8.881 18.054 -18.268 1.00 71.88 97 SER A N 1
ATOM 775 C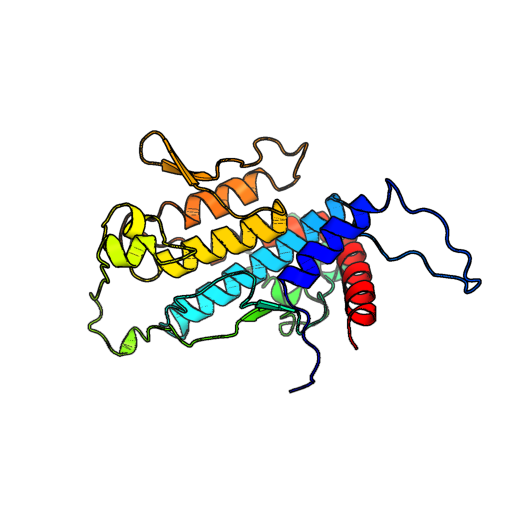 CA . SER A 1 97 ? 10.019 18.470 -17.446 1.00 71.88 97 SER A CA 1
ATOM 776 C C . SER A 1 97 ? 10.661 19.750 -17.994 1.00 71.88 97 SER A C 1
ATOM 778 O O . SER A 1 97 ? 11.028 20.638 -17.223 1.00 71.88 97 SER A O 1
ATOM 780 N N . GLU A 1 98 ? 10.756 19.880 -19.321 1.00 72.88 98 GLU A N 1
ATOM 781 C CA . GLU A 1 98 ? 11.247 21.089 -19.992 1.00 72.88 98 GLU A CA 1
ATOM 782 C C . GLU A 1 98 ? 10.283 22.279 -19.827 1.00 72.88 98 GLU A C 1
ATOM 784 O O . GLU A 1 98 ? 10.721 23.386 -19.502 1.00 72.88 98 GLU A O 1
ATOM 789 N N . GLU A 1 99 ? 8.970 22.057 -19.968 1.00 68.94 99 GLU A N 1
ATOM 790 C CA . GLU A 1 99 ? 7.942 23.091 -19.771 1.00 68.94 99 GLU A CA 1
ATOM 791 C C . GLU A 1 99 ? 7.910 23.619 -18.326 1.00 68.94 99 GLU A C 1
ATOM 793 O O . GLU A 1 99 ? 7.814 24.831 -18.105 1.00 68.94 99 GLU A O 1
ATOM 798 N N . GLN A 1 100 ? 8.046 22.734 -17.332 1.00 65.25 100 GLN A N 1
ATOM 799 C CA . GLN A 1 100 ? 8.098 23.098 -15.909 1.00 65.25 100 GLN A CA 1
ATOM 800 C C . GLN A 1 100 ? 9.364 23.878 -15.531 1.00 65.25 100 GLN A C 1
ATOM 802 O O . GLN A 1 100 ? 9.329 24.698 -14.616 1.00 65.25 100 GLN A O 1
ATOM 807 N N . GLN A 1 101 ? 10.484 23.656 -16.225 1.00 60.91 101 GLN A N 1
ATOM 808 C CA . GLN A 1 101 ? 11.711 24.435 -16.020 1.00 60.91 101 GLN A CA 1
ATOM 809 C C . GLN A 1 101 ? 11.626 25.841 -16.634 1.00 60.91 101 GLN A C 1
ATOM 811 O O . GLN A 1 101 ? 12.353 26.741 -16.210 1.00 60.91 101 GLN A O 1
ATOM 816 N N . GLN A 1 102 ? 10.751 26.043 -17.624 1.00 59.09 102 GLN A N 1
ATOM 817 C CA . GLN A 1 102 ? 10.632 27.293 -18.381 1.00 59.09 102 GLN A CA 1
ATOM 818 C C . GLN A 1 102 ? 9.483 28.189 -17.900 1.00 59.09 102 GLN A C 1
ATOM 820 O O . GLN A 1 102 ? 9.563 29.411 -18.044 1.00 59.09 102 GLN A O 1
ATOM 825 N N . MET A 1 103 ? 8.436 27.624 -17.292 1.00 52.09 103 MET A N 1
ATOM 826 C CA . MET A 1 103 ? 7.324 28.380 -16.713 1.00 52.09 103 MET A CA 1
ATOM 827 C C . MET A 1 103 ? 7.337 28.317 -15.180 1.00 52.09 103 MET A C 1
ATOM 829 O O . MET A 1 103 ? 7.438 27.250 -14.588 1.00 52.09 103 MET A O 1
ATOM 833 N N . GLY A 1 104 ? 7.231 29.482 -14.527 1.00 56.00 104 GLY A N 1
ATOM 834 C CA . GLY A 1 104 ? 7.183 29.608 -13.063 1.00 56.00 104 GLY A CA 1
ATOM 835 C C . GLY A 1 104 ? 6.002 28.868 -12.398 1.00 56.00 104 GLY A C 1
ATOM 836 O O . GLY A 1 104 ? 5.160 28.286 -13.082 1.00 56.00 104 GLY A O 1
ATOM 837 N N . PRO A 1 105 ? 5.901 28.897 -11.054 1.00 47.28 105 PRO A N 1
ATOM 838 C CA . PRO A 1 105 ? 5.033 28.008 -10.278 1.00 47.28 105 PRO A CA 1
ATOM 839 C C . PRO A 1 105 ? 3.545 28.323 -10.507 1.00 47.28 105 PRO A C 1
ATOM 841 O O . PRO A 1 105 ? 2.965 29.172 -9.833 1.00 47.28 105 PRO A O 1
ATOM 844 N N . GLY A 1 106 ? 2.929 27.655 -11.483 1.00 50.38 106 GLY A N 1
ATOM 845 C CA . GLY A 1 106 ? 1.510 27.826 -11.819 1.00 50.38 106 GLY A CA 1
ATOM 846 C C . GLY A 1 106 ? 0.938 26.803 -12.807 1.00 50.38 106 GLY A C 1
ATOM 847 O O . GLY A 1 106 ? -0.160 27.011 -13.322 1.00 50.38 106 GLY A O 1
ATOM 848 N N . VAL A 1 107 ? 1.660 25.717 -13.105 1.00 52.72 107 VAL A N 1
ATOM 849 C CA . VAL A 1 107 ? 1.215 24.699 -14.071 1.00 52.72 107 VAL A CA 1
ATOM 850 C C . VAL A 1 107 ? 0.144 23.799 -13.443 1.00 52.72 107 VAL A C 1
ATOM 852 O O . VAL A 1 107 ? 0.222 23.449 -12.266 1.00 52.72 107 VAL A O 1
ATOM 855 N N . LYS A 1 108 ? -0.869 23.431 -14.242 1.00 48.50 108 LYS A N 1
ATOM 856 C CA . LYS A 1 108 ? -1.863 22.404 -13.898 1.00 48.50 108 LYS A CA 1
ATOM 857 C C . LYS A 1 108 ? -1.140 21.116 -13.509 1.00 48.50 108 LYS A C 1
ATOM 859 O O . LYS A 1 108 ? -0.324 20.627 -14.282 1.00 48.50 108 LYS A O 1
ATOM 864 N N . GLU A 1 109 ? -1.487 20.582 -12.344 1.00 53.09 109 GLU A N 1
ATOM 865 C CA . GLU A 1 109 ? -1.064 19.263 -11.875 1.00 53.09 109 GLU A CA 1
ATOM 866 C C . GLU A 1 109 ? -1.213 18.249 -13.019 1.00 53.09 109 GLU A C 1
ATOM 868 O O . GLU A 1 109 ? -2.312 18.047 -13.550 1.00 53.09 109 GLU A O 1
ATOM 873 N N . VAL A 1 110 ? -0.092 17.686 -13.471 1.00 55.31 110 VAL A N 1
ATOM 874 C CA . VAL A 1 110 ? -0.112 16.650 -14.501 1.00 55.31 110 VAL A CA 1
ATOM 875 C C . VAL A 1 110 ? -0.649 15.396 -13.828 1.00 55.31 110 VAL A C 1
ATOM 877 O O . VAL A 1 110 ? 0.003 14.831 -12.958 1.00 55.31 110 VAL A O 1
ATOM 880 N N . ASP A 1 111 ? -1.850 14.972 -14.218 1.00 67.94 111 ASP A N 1
ATOM 881 C CA . ASP A 1 111 ? -2.424 13.692 -13.797 1.00 67.94 111 ASP A CA 1
ATOM 882 C C . ASP A 1 111 ? -1.439 12.584 -14.193 1.00 67.94 111 ASP A C 1
ATOM 884 O O . ASP A 1 111 ? -1.248 12.352 -15.387 1.00 67.94 111 ASP A O 1
ATOM 888 N N . PHE A 1 112 ? -0.802 11.902 -13.237 1.00 72.88 112 PHE A N 1
ATOM 889 C CA . PHE A 1 112 ? 0.137 10.807 -13.518 1.00 72.88 112 PHE A CA 1
ATOM 890 C C . PHE A 1 112 ? -0.474 9.734 -14.431 1.00 72.88 112 PHE A C 1
ATOM 892 O O . PHE A 1 112 ? 0.226 9.124 -15.238 1.00 72.88 112 PHE A O 1
ATOM 899 N N . GLY A 1 113 ? -1.803 9.561 -14.401 1.00 67.31 113 GLY A N 1
ATOM 900 C CA . GLY A 1 113 ? -2.515 8.686 -15.331 1.00 67.31 113 GLY A CA 1
ATOM 901 C C . GLY A 1 113 ? -2.386 9.082 -16.808 1.00 67.31 113 GLY A C 1
ATOM 902 O O . GLY A 1 113 ? -2.561 8.234 -17.681 1.00 67.31 113 GLY A O 1
ATOM 903 N N . SER A 1 114 ? -2.074 10.345 -17.108 1.00 70.75 114 SER A N 1
ATOM 904 C CA . SER A 1 114 ? -1.791 10.829 -18.466 1.00 70.75 114 SER A CA 1
ATOM 905 C C . SER A 1 114 ? -0.390 10.462 -18.956 1.00 70.75 114 SER A C 1
ATOM 907 O O . SER A 1 114 ? -0.196 10.306 -20.157 1.00 70.75 114 SER A O 1
ATOM 909 N N . SER A 1 115 ? 0.554 10.239 -18.038 1.00 72.38 115 SER A N 1
ATOM 910 C CA . SER A 1 115 ? 1.914 9.776 -18.338 1.00 72.38 115 SER A CA 1
ATOM 911 C C . SER A 1 115 ? 1.995 8.271 -18.616 1.00 72.38 115 SER A C 1
ATOM 913 O O . SER A 1 115 ? 3.057 7.769 -18.971 1.00 72.38 115 SER A O 1
ATOM 915 N N . LEU A 1 116 ? 0.900 7.525 -18.450 1.00 77.31 116 LEU A N 1
ATOM 916 C CA . LEU A 1 116 ? 0.839 6.091 -18.727 1.00 77.31 116 LEU A CA 1
ATOM 917 C C . LEU A 1 116 ? 0.440 5.862 -20.190 1.00 77.31 116 LEU A C 1
ATOM 919 O O . LEU A 1 116 ? -0.607 6.324 -20.635 1.00 77.31 116 LEU A O 1
ATOM 923 N N . MET A 1 117 ? 1.202 5.044 -20.919 1.00 71.06 117 MET A N 1
ATOM 924 C CA . MET A 1 117 ? 0.927 4.652 -22.316 1.00 71.06 117 MET A CA 1
ATOM 925 C C . MET A 1 117 ? -0.432 3.945 -22.486 1.00 71.06 117 MET A C 1
ATOM 927 O O . MET A 1 117 ? -0.977 3.865 -23.582 1.00 71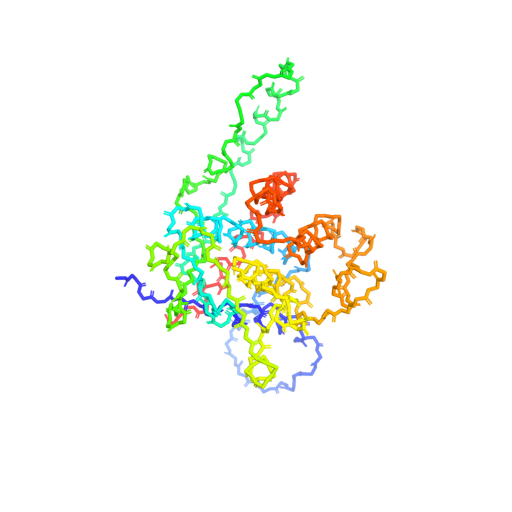.06 117 MET A O 1
ATOM 931 N N . SER A 1 118 ? -0.992 3.407 -21.398 1.00 60.88 118 SER A N 1
ATOM 932 C CA . SER A 1 118 ? -2.338 2.808 -21.347 1.00 60.88 118 SER A CA 1
ATOM 933 C C . SER A 1 118 ? -3.449 3.827 -21.028 1.00 60.88 118 SER A C 1
ATOM 935 O O . SER A 1 118 ? -4.605 3.445 -20.819 1.00 60.88 118 SER A O 1
ATOM 937 N N . GLY A 1 119 ? -3.107 5.115 -20.935 1.00 62.88 119 GLY A N 1
ATOM 938 C CA . GLY A 1 119 ? -3.953 6.162 -20.371 1.00 62.88 119 GLY A CA 1
ATOM 939 C C . GLY A 1 119 ? -4.419 5.820 -18.952 1.00 62.88 119 GLY A C 1
ATOM 940 O O . GLY A 1 119 ? -3.752 5.108 -18.200 1.00 62.88 119 GLY A O 1
ATOM 941 N N . LYS A 1 120 ? -5.641 6.238 -18.602 1.00 54.78 120 LYS A N 1
ATOM 942 C CA . LYS A 1 120 ? -6.253 5.997 -17.276 1.00 54.78 120 LYS A CA 1
ATOM 943 C C . LYS A 1 120 ? -6.581 4.523 -16.972 1.00 54.78 120 LYS A C 1
ATOM 945 O O . LYS A 1 120 ? -7.039 4.216 -15.873 1.00 54.78 120 LYS A O 1
ATOM 950 N N . SER A 1 121 ? -6.389 3.602 -17.921 1.00 54.97 121 SER A N 1
ATOM 951 C CA . SER A 1 121 ? -6.756 2.182 -17.794 1.00 54.97 121 SER A CA 1
ATOM 952 C C . SER A 1 121 ? -5.562 1.293 -17.428 1.00 54.97 121 SER A C 1
ATOM 954 O O . SER A 1 121 ? -5.358 0.230 -18.011 1.00 54.97 121 SER A O 1
ATOM 956 N N . ALA A 1 122 ? -4.772 1.724 -16.450 1.00 62.34 122 ALA A N 1
ATOM 957 C CA . ALA A 1 122 ? -3.505 1.102 -16.082 1.00 62.34 122 ALA A CA 1
A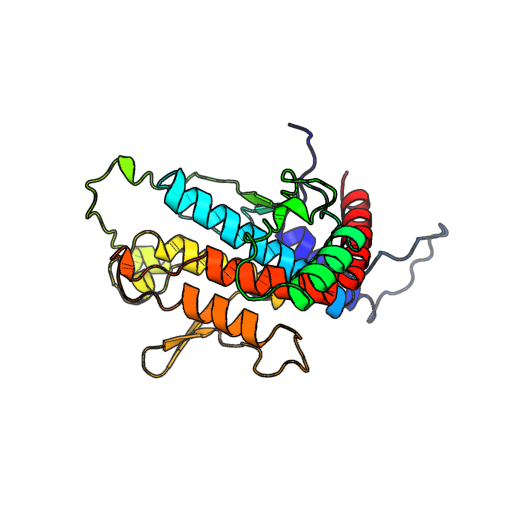TOM 958 C C . ALA A 1 122 ? -3.579 0.172 -14.852 1.00 62.34 122 ALA A C 1
ATOM 960 O O . ALA A 1 122 ? -2.576 -0.078 -14.192 1.00 62.34 122 ALA A O 1
ATOM 961 N N . LYS A 1 123 ? -4.764 -0.326 -14.491 1.00 78.75 123 LYS A N 1
ATOM 962 C CA . LYS A 1 123 ? -4.934 -1.083 -13.241 1.00 78.75 123 LYS A CA 1
ATOM 963 C C . LYS A 1 123 ? -4.345 -2.489 -13.355 1.00 78.75 123 LYS A C 1
ATOM 965 O O . LYS A 1 123 ? -4.789 -3.284 -14.186 1.00 78.75 123 LYS A O 1
ATOM 970 N N . VAL A 1 124 ? -3.359 -2.790 -12.518 1.00 88.81 124 VAL A N 1
ATOM 971 C CA . VAL A 1 124 ? -2.683 -4.090 -12.442 1.00 88.81 124 VAL A CA 1
ATOM 972 C C . VAL A 1 124 ? -3.298 -4.935 -11.333 1.00 88.81 124 VAL A C 1
ATOM 974 O O . VAL A 1 124 ? -3.424 -6.152 -11.492 1.00 88.81 124 VAL A O 1
ATOM 977 N N . LEU A 1 125 ? -3.707 -4.294 -10.237 1.00 92.56 125 LEU A N 1
ATOM 978 C CA . LEU A 1 125 ? -4.210 -4.934 -9.033 1.00 92.56 125 LEU A CA 1
ATOM 979 C C . LEU A 1 125 ? -5.735 -5.043 -9.029 1.00 92.56 125 LEU A C 1
ATOM 981 O O . LEU A 1 125 ? -6.475 -4.092 -9.277 1.00 92.56 125 LEU A O 1
ATOM 985 N N . LEU A 1 126 ? -6.204 -6.222 -8.641 1.00 93.38 126 LEU A N 1
ATOM 986 C CA . LEU A 1 126 ? -7.599 -6.509 -8.351 1.00 93.38 126 LEU A CA 1
ATOM 987 C C . LEU A 1 126 ? -7.725 -6.930 -6.887 1.00 93.38 126 LEU A C 1
ATOM 989 O O . LEU A 1 126 ? -7.199 -7.976 -6.500 1.00 93.38 126 LEU A O 1
ATOM 993 N N . LEU A 1 127 ? -8.434 -6.124 -6.093 1.00 95.62 127 LEU A N 1
ATOM 994 C CA . LEU A 1 127 ? -8.864 -6.492 -4.743 1.00 95.62 127 LEU A CA 1
ATOM 995 C C . LEU A 1 127 ? -10.100 -7.394 -4.832 1.00 95.62 127 LEU A C 1
ATOM 997 O O . LEU A 1 127 ? -11.060 -7.082 -5.540 1.00 95.62 127 LEU A O 1
ATOM 1001 N N . ILE A 1 128 ? -10.063 -8.511 -4.115 1.00 95.12 128 ILE A N 1
ATOM 1002 C CA . ILE A 1 128 ? -11.150 -9.487 -4.015 1.00 95.12 128 ILE A CA 1
ATOM 1003 C C . ILE A 1 128 ? -11.512 -9.736 -2.547 1.00 95.12 128 ILE A C 1
ATOM 1005 O O . ILE A 1 128 ? -10.808 -9.292 -1.650 1.00 95.12 128 ILE A O 1
ATOM 1009 N N . ASP A 1 129 ? -12.567 -10.524 -2.333 1.00 95.31 129 ASP A N 1
ATOM 1010 C CA . ASP A 1 129 ? -13.009 -11.014 -1.019 1.00 95.31 129 ASP A CA 1
ATOM 1011 C C . ASP A 1 129 ? -13.498 -9.931 -0.039 1.00 95.31 129 ASP A C 1
ATOM 1013 O O . ASP A 1 129 ? -12.928 -9.671 1.017 1.00 95.31 129 ASP A O 1
ATOM 1017 N N . PHE A 1 130 ? -14.660 -9.366 -0.366 1.00 96.88 130 PHE A N 1
ATOM 1018 C CA . PHE A 1 130 ? -15.386 -8.408 0.471 1.00 96.88 130 PHE A CA 1
ATOM 1019 C C . PHE A 1 130 ? -16.229 -9.089 1.571 1.00 96.88 130 PHE A C 1
ATOM 1021 O O . PHE A 1 130 ? -17.164 -8.487 2.092 1.00 96.88 130 PHE A O 1
ATOM 1028 N N . GLY A 1 131 ? -15.942 -10.344 1.944 1.00 96.25 131 GLY A N 1
ATOM 1029 C CA . GLY A 1 131 ? -16.764 -11.108 2.895 1.00 96.25 131 GLY A CA 1
ATOM 1030 C C . GLY A 1 131 ? -16.850 -10.505 4.305 1.00 96.25 131 GLY A C 1
ATOM 1031 O O . GLY A 1 131 ? -17.783 -10.811 5.047 1.00 96.25 131 GLY A O 1
ATOM 1032 N N . LEU A 1 132 ? -15.901 -9.636 4.670 1.00 95.12 132 LEU A N 1
ATOM 1033 C CA . LEU A 1 132 ? -15.851 -8.916 5.949 1.00 95.12 132 LEU A CA 1
ATOM 1034 C C . LEU A 1 132 ? -16.000 -7.396 5.789 1.00 95.12 132 LEU A C 1
ATOM 1036 O O . LEU A 1 132 ? -15.671 -6.654 6.720 1.00 95.12 132 LEU A O 1
ATOM 1040 N N . CYS A 1 133 ? -16.467 -6.927 4.627 1.00 97.25 133 CYS A N 1
ATOM 1041 C CA . CYS A 1 133 ? -16.556 -5.498 4.379 1.00 97.25 133 CYS A CA 1
ATOM 1042 C C . CYS A 1 133 ? -17.641 -4.836 5.235 1.00 97.25 133 CYS A C 1
ATOM 1044 O O . CYS A 1 133 ? -18.699 -5.411 5.501 1.00 97.25 133 CYS A O 1
ATOM 1046 N N . ILE A 1 134 ? -17.387 -3.594 5.629 1.00 98.06 134 ILE A N 1
ATOM 1047 C CA . ILE A 1 134 ? -18.302 -2.758 6.393 1.00 98.06 134 ILE A CA 1
ATOM 1048 C C . ILE A 1 134 ? -18.698 -1.582 5.507 1.00 98.06 134 ILE A C 1
ATOM 1050 O O . ILE A 1 134 ? -17.861 -0.754 5.158 1.00 98.06 134 ILE A O 1
ATOM 1054 N N . ASP A 1 135 ? -19.977 -1.519 5.155 1.00 98.00 135 ASP A N 1
ATOM 1055 C CA . ASP A 1 135 ? -20.584 -0.372 4.483 1.00 98.00 135 ASP A CA 1
ATOM 1056 C C . ASP A 1 135 ? -20.894 0.711 5.529 1.00 98.00 135 ASP A C 1
ATOM 1058 O O . ASP A 1 135 ? -21.818 0.562 6.334 1.00 98.00 135 ASP A O 1
ATOM 1062 N N . MET A 1 136 ? -20.107 1.792 5.543 1.00 97.62 136 MET A N 1
ATOM 1063 C CA . MET A 1 136 ? -20.253 2.871 6.526 1.00 97.62 136 MET A CA 1
ATOM 1064 C C . MET A 1 136 ? -21.559 3.646 6.347 1.00 97.62 136 MET A C 1
ATOM 1066 O O . MET A 1 136 ? -22.057 4.204 7.321 1.00 97.62 136 MET A O 1
ATOM 1070 N N . ALA A 1 137 ? -22.172 3.624 5.157 1.00 96.25 137 ALA A N 1
ATOM 1071 C CA . ALA A 1 137 ? -23.461 4.275 4.919 1.00 96.25 137 ALA A CA 1
ATOM 1072 C C . ALA A 1 137 ? -24.619 3.601 5.681 1.00 96.25 137 ALA A C 1
ATOM 1074 O O . ALA A 1 137 ? -25.711 4.161 5.782 1.00 96.25 137 ALA A O 1
ATOM 1075 N N . ARG A 1 138 ? -24.399 2.399 6.236 1.00 97.44 138 ARG A N 1
ATOM 1076 C CA . ARG A 1 138 ? -25.365 1.690 7.093 1.00 97.44 138 ARG A CA 1
ATOM 1077 C C . ARG A 1 138 ? -25.336 2.130 8.551 1.00 97.44 138 ARG A C 1
ATOM 1079 O O . ARG A 1 138 ? -26.165 1.660 9.329 1.00 97.44 138 ARG A O 1
ATOM 1086 N N . PHE A 1 139 ? -24.413 3.010 8.920 1.00 97.25 139 PHE A N 1
ATOM 1087 C CA . PHE A 1 139 ? -24.230 3.478 10.285 1.00 97.25 139 PHE A CA 1
ATOM 1088 C C . PHE A 1 139 ? -24.359 5.008 10.372 1.00 97.25 139 PHE A C 1
ATOM 1090 O O . PHE A 1 139 ? -24.185 5.702 9.369 1.00 97.25 139 PHE A O 1
ATOM 1097 N N . PRO A 1 140 ? -24.659 5.565 11.560 1.00 96.75 140 PRO A N 1
ATOM 1098 C CA . PRO A 1 140 ? -24.532 7.000 11.810 1.00 96.75 140 PRO A CA 1
ATOM 1099 C C . PRO A 1 140 ? -23.122 7.522 11.488 1.00 96.75 140 PRO A C 1
ATOM 1101 O O . PRO A 1 140 ? -22.139 6.801 11.670 1.00 96.75 140 PRO A O 1
ATOM 1104 N N . GLY A 1 141 ? -23.009 8.777 11.042 1.00 90.81 141 GLY A N 1
ATOM 1105 C CA . GLY A 1 141 ? -21.748 9.342 10.535 1.00 90.81 141 GLY A CA 1
ATOM 1106 C C . GLY A 1 141 ? -20.602 9.438 11.553 1.00 90.81 141 GLY A C 1
ATOM 1107 O O . GLY A 1 141 ? -19.445 9.527 11.159 1.00 90.81 141 GLY A O 1
ATOM 1108 N N . ASP A 1 142 ? -20.899 9.384 12.849 1.00 92.31 142 ASP A N 1
ATOM 1109 C CA . ASP A 1 142 ? -19.943 9.399 13.962 1.00 92.31 142 ASP A CA 1
ATOM 1110 C C . ASP A 1 142 ? -19.584 7.992 14.476 1.00 92.31 142 ASP A C 1
ATOM 1112 O O . ASP A 1 142 ? -18.930 7.837 15.511 1.00 92.31 142 ASP A O 1
ATOM 1116 N N . THR A 1 143 ? -20.004 6.946 13.759 1.00 96.88 143 THR A N 1
ATOM 1117 C CA . THR A 1 143 ? -19.792 5.561 14.182 1.00 96.88 143 THR A CA 1
ATOM 1118 C C . THR A 1 143 ? -18.318 5.189 14.182 1.00 96.88 143 THR A C 1
ATOM 1120 O O . THR A 1 143 ? -17.606 5.340 13.191 1.00 96.88 143 THR A O 1
ATOM 1123 N N . VAL A 1 144 ? -17.891 4.593 15.294 1.00 97.81 144 VAL A N 1
ATOM 1124 C CA . VAL A 1 144 ? -16.583 3.958 15.452 1.00 97.81 144 VAL A CA 1
ATOM 1125 C C . VAL A 1 144 ? -16.749 2.527 15.940 1.00 97.81 144 VAL A C 1
ATOM 1127 O O . VAL A 1 144 ? -17.692 2.202 16.666 1.00 97.81 144 VAL A O 1
ATOM 1130 N N . PHE A 1 145 ? -15.803 1.664 15.588 1.00 97.75 145 PHE A N 1
ATOM 1131 C CA . PHE A 1 145 ? -15.814 0.267 15.993 1.00 97.75 145 PHE A CA 1
ATOM 1132 C C . PHE A 1 145 ? -14.820 0.002 17.113 1.00 97.75 145 PHE A C 1
ATOM 1134 O O . PHE A 1 145 ? -13.778 0.644 17.245 1.00 97.75 145 PHE A O 1
ATOM 1141 N N . LYS A 1 146 ? -15.136 -1.001 17.928 1.00 96.00 146 LYS A N 1
ATOM 1142 C CA . LYS A 1 146 ? -14.245 -1.533 18.953 1.00 96.00 146 LYS A CA 1
ATOM 1143 C C . LYS A 1 146 ? -14.433 -3.038 19.026 1.00 96.00 146 LYS A C 1
ATOM 1145 O O . LYS A 1 146 ? -15.550 -3.536 18.944 1.00 96.00 146 LYS A O 1
ATOM 1150 N N . VAL A 1 147 ? -13.335 -3.763 19.197 1.00 94.62 147 VAL A N 1
ATOM 1151 C CA . VAL A 1 147 ? -13.348 -5.223 19.333 1.00 94.62 147 VAL A CA 1
ATOM 1152 C C . VAL A 1 147 ? -12.692 -5.632 20.644 1.00 94.62 147 VAL A C 1
ATOM 1154 O O . VAL A 1 147 ? -11.775 -4.974 21.138 1.00 94.62 147 VAL A O 1
ATOM 1157 N N . GLY A 1 148 ? -13.197 -6.712 21.240 1.00 92.62 148 GLY A N 1
ATOM 1158 C CA . GLY A 1 148 ? -12.631 -7.275 22.461 1.00 92.62 148 GLY A CA 1
ATOM 1159 C C . GLY A 1 148 ? -11.292 -7.968 22.202 1.00 92.62 148 GLY A C 1
ATOM 1160 O O . GLY A 1 148 ? -11.060 -8.510 21.121 1.00 92.62 148 GLY A O 1
ATOM 1161 N N . ARG A 1 149 ? -10.434 -8.025 23.230 1.00 90.94 149 ARG A N 1
ATOM 1162 C CA . ARG A 1 149 ? -9.089 -8.632 23.155 1.00 90.94 149 ARG A CA 1
ATOM 1163 C C . ARG A 1 149 ? -9.085 -10.061 22.602 1.00 90.94 149 ARG A C 1
ATOM 1165 O O . ARG A 1 149 ? -8.182 -10.415 21.853 1.00 90.94 149 ARG A O 1
ATOM 1172 N N . GLU A 1 150 ? -10.092 -10.866 22.933 1.00 92.38 150 GLU A N 1
ATOM 1173 C CA . GLU A 1 150 ? -10.188 -12.256 22.466 1.00 92.38 150 GLU A CA 1
ATOM 1174 C C . GLU A 1 150 ? -10.475 -12.374 20.964 1.00 92.38 150 GLU A C 1
ATOM 1176 O O . GLU A 1 150 ? -10.003 -13.310 20.322 1.00 92.38 150 GLU A O 1
ATOM 1181 N N . VAL A 1 151 ? -11.193 -11.409 20.380 1.00 90.62 151 VAL A N 1
ATOM 1182 C CA . VAL A 1 151 ? -11.401 -11.341 18.926 1.00 90.62 151 VAL A CA 1
ATOM 1183 C C . VAL A 1 151 ? -10.132 -10.831 18.246 1.00 90.62 151 VAL A C 1
ATOM 1185 O O . VAL A 1 151 ? -9.693 -11.419 17.260 1.00 90.62 151 VAL A O 1
ATOM 1188 N N . THR A 1 152 ? -9.485 -9.804 18.811 1.00 92.31 152 THR A N 1
ATOM 1189 C CA . THR A 1 152 ? -8.219 -9.260 18.292 1.00 92.31 152 THR A CA 1
ATOM 1190 C C . THR A 1 152 ? -7.139 -10.336 18.173 1.00 92.31 152 THR A C 1
ATOM 1192 O O . THR A 1 152 ? -6.504 -10.434 17.129 1.00 92.31 152 THR A O 1
ATOM 1195 N N . LYS A 1 153 ? -6.965 -11.189 19.195 1.00 89.94 153 LYS A N 1
ATOM 1196 C CA . LYS A 1 153 ? -5.970 -12.283 19.192 1.00 89.94 153 LYS A CA 1
ATOM 1197 C C . LYS A 1 153 ? -6.188 -13.320 18.085 1.00 89.94 153 LYS A C 1
ATOM 1199 O O . LYS A 1 153 ? -5.239 -13.996 17.705 1.00 89.94 153 LYS A O 1
ATOM 1204 N N . LYS A 1 154 ? -7.427 -13.487 17.614 1.00 90.81 154 LYS A N 1
ATOM 1205 C CA . LYS A 1 154 ? -7.781 -14.455 16.564 1.00 90.81 154 LYS A CA 1
ATOM 1206 C C . LYS A 1 154 ? -7.601 -13.892 15.155 1.00 90.81 154 LYS A C 1
ATOM 1208 O O . LYS A 1 154 ? -7.569 -14.671 14.207 1.00 90.81 154 LYS A O 1
ATOM 1213 N N . ARG A 1 155 ? -7.497 -12.567 14.992 1.00 91.50 155 ARG A N 1
ATOM 1214 C CA . ARG A 1 155 ? -7.209 -11.962 13.685 1.00 91.50 155 ARG A CA 1
ATOM 1215 C C . ARG A 1 155 ? -5.738 -12.138 13.342 1.00 91.50 155 ARG A C 1
ATOM 1217 O O . ARG A 1 155 ? -4.872 -11.921 14.181 1.00 91.50 155 ARG A O 1
ATOM 1224 N N . ALA A 1 156 ? -5.472 -12.456 12.079 1.00 88.44 156 ALA A N 1
ATOM 1225 C CA . ALA A 1 156 ? -4.111 -12.517 11.555 1.00 88.44 156 ALA A CA 1
ATOM 1226 C C . ALA A 1 156 ? -3.458 -11.124 11.488 1.00 88.44 156 ALA A C 1
ATOM 1228 O O . ALA A 1 156 ? -2.285 -10.980 11.825 1.00 88.44 156 ALA A O 1
ATOM 1229 N N . PHE A 1 157 ? -4.234 -10.103 11.104 1.00 92.19 157 PHE A N 1
ATOM 1230 C CA . PHE A 1 157 ? -3.753 -8.733 10.892 1.00 92.19 157 PHE A CA 1
ATOM 1231 C C . PHE A 1 157 ? -4.638 -7.703 11.624 1.00 92.19 157 PHE A C 1
ATOM 1233 O O . PHE A 1 157 ? -5.446 -7.012 11.004 1.00 92.19 157 PHE A O 1
ATOM 1240 N N . PRO A 1 158 ? -4.578 -7.634 12.967 1.00 95.75 158 PRO A N 1
ATOM 1241 C CA . PRO A 1 158 ? -5.232 -6.567 13.720 1.00 95.75 158 PRO A CA 1
ATOM 1242 C C . PRO A 1 158 ? -4.461 -5.245 13.570 1.00 95.75 158 PRO A C 1
ATOM 1244 O O . PRO A 1 158 ? -3.235 -5.233 13.692 1.00 95.75 158 PRO A O 1
ATOM 1247 N N . CYS A 1 159 ? -5.167 -4.128 13.371 1.00 97.50 159 CYS A N 1
ATOM 1248 C CA . CYS A 1 159 ? -4.538 -2.805 13.363 1.00 97.50 159 CYS A CA 1
ATOM 1249 C C . CYS A 1 159 ? -4.133 -2.343 14.771 1.00 97.50 159 CYS A C 1
ATOM 1251 O O . CYS A 1 159 ? -4.521 -2.933 15.788 1.00 97.50 159 CYS A O 1
ATOM 1253 N N . ILE A 1 160 ? -3.354 -1.264 14.839 1.00 97.44 160 ILE A N 1
ATOM 1254 C CA . ILE A 1 160 ? -2.794 -0.724 16.085 1.00 97.44 160 ILE A CA 1
ATOM 1255 C C . ILE A 1 160 ? -3.887 -0.356 17.093 1.00 97.44 160 ILE A C 1
ATOM 1257 O O . ILE A 1 160 ? -3.754 -0.623 18.290 1.00 97.44 160 ILE A O 1
ATOM 1261 N N . GLU A 1 161 ? -5.003 0.194 16.631 1.00 98.12 161 GLU A N 1
ATOM 1262 C CA . GLU A 1 161 ? -6.134 0.566 17.475 1.00 98.12 161 GLU A CA 1
ATOM 1263 C C . GLU A 1 161 ? -6.741 -0.673 18.140 1.00 98.12 161 GLU A C 1
ATOM 1265 O O . GLU A 1 161 ? -6.973 -0.677 19.347 1.00 98.12 161 GLU A O 1
ATOM 1270 N N . MET A 1 162 ? -6.901 -1.778 17.403 1.00 97.31 162 MET A N 1
ATOM 1271 C CA . MET A 1 162 ? -7.378 -3.043 17.975 1.00 97.31 162 MET A CA 1
ATOM 1272 C C . MET A 1 162 ? -6.395 -3.623 18.991 1.00 97.31 162 MET A C 1
ATOM 1274 O O . MET A 1 162 ? -6.820 -4.132 20.030 1.00 97.31 162 MET A O 1
ATOM 1278 N N . LEU A 1 163 ? -5.091 -3.552 18.699 1.00 95.00 163 LEU A N 1
ATOM 1279 C CA . LEU A 1 163 ? -4.025 -4.024 19.589 1.00 95.00 163 LEU A CA 1
ATOM 1280 C C . LEU A 1 163 ? -3.977 -3.228 20.899 1.00 95.00 163 LEU A C 1
ATOM 1282 O O . LEU A 1 163 ? -3.701 -3.788 21.959 1.00 95.00 163 LEU A O 1
ATOM 1286 N N . THR A 1 164 ? -4.283 -1.934 20.832 1.00 95.31 164 THR A N 1
ATOM 1287 C CA . THR A 1 164 ? -4.266 -1.012 21.977 1.00 95.31 164 THR A CA 1
ATOM 1288 C C . THR A 1 164 ? -5.639 -0.809 22.624 1.00 95.31 164 THR A C 1
ATOM 1290 O O . THR A 1 164 ? -5.753 -0.090 23.615 1.00 95.31 164 THR A O 1
ATOM 1293 N N . GLY A 1 165 ? -6.690 -1.457 22.110 1.00 95.75 165 GLY A N 1
ATOM 1294 C CA . GLY A 1 165 ? -8.059 -1.338 22.621 1.00 95.75 165 GLY A CA 1
ATOM 1295 C C . GLY A 1 165 ? -8.720 0.022 22.361 1.00 95.75 165 GLY A C 1
ATOM 1296 O O . GLY A 1 165 ? -9.677 0.377 23.061 1.00 95.75 165 GLY A O 1
ATOM 1297 N N . LYS A 1 166 ? -8.216 0.779 21.384 1.00 96.69 166 LYS A N 1
ATOM 1298 C CA . LYS A 1 166 ? -8.773 2.052 20.920 1.00 96.69 166 LYS A CA 1
ATOM 1299 C C . LYS A 1 166 ? -9.890 1.832 19.882 1.00 96.69 166 LYS A C 1
ATOM 1301 O O . LYS A 1 166 ? -9.964 0.756 19.281 1.00 96.69 166 LYS A O 1
ATOM 1306 N N . PRO A 1 167 ? -10.778 2.822 19.688 1.00 97.94 167 PRO A N 1
ATOM 1307 C CA . PRO A 1 167 ? -11.737 2.814 18.587 1.00 97.94 167 PRO A CA 1
ATOM 1308 C C . PRO A 1 167 ? -11.045 2.906 17.221 1.00 97.94 167 PRO A C 1
ATOM 1310 O O . PRO A 1 167 ? -9.966 3.488 17.127 1.00 97.94 167 PRO A O 1
ATOM 1313 N N . TRP A 1 168 ? -11.679 2.362 16.184 1.00 98.31 168 TRP A N 1
ATOM 1314 C CA . TRP A 1 168 ? -11.177 2.358 14.808 1.00 98.31 168 TRP A CA 1
ATOM 1315 C C . TRP A 1 168 ? -12.317 2.411 13.782 1.00 98.31 168 TRP A C 1
ATOM 1317 O O . TRP A 1 168 ? -13.435 1.976 14.053 1.00 98.31 168 TRP A O 1
ATOM 1327 N N . THR A 1 169 ? -12.007 2.910 12.591 1.00 98.31 169 THR A N 1
ATOM 1328 C CA . THR A 1 169 ? -12.792 2.832 11.356 1.00 98.31 169 THR A CA 1
ATOM 1329 C C . THR A 1 169 ? -11.859 2.469 10.192 1.00 98.31 169 THR A C 1
ATOM 1331 O O . THR A 1 169 ? -11.443 1.316 10.068 1.00 98.31 169 THR A O 1
ATOM 1334 N N . PHE A 1 170 ? -11.464 3.426 9.358 1.00 98.44 170 PHE A N 1
ATOM 1335 C CA . PHE A 1 170 ? -10.651 3.183 8.165 1.00 98.44 170 PHE A CA 1
ATOM 1336 C C . PHE A 1 170 ? -9.184 2.838 8.475 1.00 98.44 170 PHE A C 1
ATOM 1338 O O . PHE A 1 170 ? -8.500 2.276 7.618 1.00 98.44 170 PHE A O 1
ATOM 1345 N N . GLN A 1 171 ? -8.699 3.083 9.704 1.00 98.62 171 GLN A N 1
ATOM 1346 C CA . GLN A 1 171 ? -7.327 2.731 10.111 1.00 98.62 171 GLN A CA 1
ATOM 1347 C C . GLN A 1 171 ? -7.022 1.239 9.924 1.00 98.62 171 GLN A C 1
ATOM 1349 O O . GLN A 1 171 ? -5.876 0.880 9.663 1.00 98.62 171 GLN A O 1
ATOM 1354 N N . LEU A 1 172 ? -8.036 0.367 10.007 1.00 98.38 172 LEU A N 1
ATOM 1355 C CA . LEU A 1 172 ? -7.871 -1.065 9.762 1.00 98.38 172 LEU A CA 1
ATOM 1356 C C . LEU A 1 172 ? -7.300 -1.348 8.369 1.00 98.38 172 LEU A C 1
ATOM 1358 O O . LEU A 1 172 ? -6.301 -2.055 8.230 1.00 98.38 172 LEU A O 1
ATOM 1362 N N . ASP A 1 173 ? -7.932 -0.790 7.344 1.00 98.75 173 ASP A N 1
ATOM 1363 C CA . ASP A 1 173 ? -7.513 -0.990 5.964 1.00 98.75 173 ASP A CA 1
ATOM 1364 C C . ASP A 1 173 ? -6.191 -0.281 5.679 1.00 98.75 173 ASP A C 1
ATOM 1366 O O . ASP A 1 173 ? -5.336 -0.855 5.015 1.00 98.75 173 ASP A O 1
ATOM 1370 N N . LEU A 1 174 ? -5.977 0.923 6.222 1.00 98.75 174 LEU A N 1
ATOM 1371 C CA . LEU A 1 174 ? -4.729 1.672 6.032 1.00 98.75 174 LEU A CA 1
ATOM 1372 C C . LEU A 1 174 ? -3.524 0.946 6.648 1.00 98.75 174 LEU A C 1
ATOM 1374 O O . LEU A 1 174 ? -2.483 0.812 6.001 1.00 98.75 174 LEU A O 1
ATOM 1378 N N . PHE A 1 175 ? -3.685 0.384 7.849 1.00 98.69 175 PHE A N 1
ATOM 1379 C CA . PHE A 1 175 ? -2.686 -0.483 8.475 1.00 98.69 175 PHE A CA 1
ATOM 1380 C C . PHE A 1 175 ? -2.396 -1.720 7.614 1.00 98.69 175 PHE A C 1
ATOM 1382 O O . PHE A 1 175 ? -1.240 -2.098 7.405 1.00 98.69 175 PHE A O 1
ATOM 1389 N N . ASN A 1 176 ? -3.443 -2.353 7.088 1.00 98.50 176 ASN A N 1
ATOM 1390 C CA . ASN A 1 176 ? -3.302 -3.554 6.278 1.00 98.50 176 ASN A CA 1
ATOM 1391 C C . ASN A 1 176 ? -2.685 -3.271 4.897 1.00 98.50 176 ASN A C 1
ATOM 1393 O O . ASN A 1 176 ? -1.851 -4.053 4.442 1.00 98.50 176 ASN A O 1
ATOM 1397 N N . ILE A 1 177 ? -3.001 -2.136 4.264 1.00 98.56 177 ILE A N 1
ATOM 1398 C CA . ILE A 1 177 ? -2.334 -1.652 3.045 1.00 98.56 177 ILE A CA 1
ATOM 1399 C C . ILE A 1 177 ? -0.847 -1.423 3.313 1.00 98.56 177 ILE A C 1
ATOM 1401 O O . ILE A 1 177 ? -0.018 -1.903 2.538 1.00 98.56 177 ILE A O 1
ATOM 1405 N N . ALA A 1 178 ? -0.486 -0.793 4.438 1.00 98.69 178 ALA A N 1
ATOM 1406 C CA . ALA A 1 178 ? 0.914 -0.674 4.843 1.00 98.69 178 ALA A CA 1
ATOM 1407 C C . ALA A 1 178 ? 1.578 -2.058 4.967 1.00 98.69 178 ALA A C 1
ATOM 1409 O O . ALA A 1 178 ? 2.694 -2.250 4.489 1.00 98.69 178 ALA A O 1
ATOM 1410 N N . GLY A 1 179 ? 0.874 -3.051 5.521 1.00 98.31 179 GLY A N 1
ATOM 1411 C CA . GLY A 1 179 ? 1.340 -4.438 5.599 1.00 98.31 179 GLY A CA 1
ATOM 1412 C C . GLY A 1 179 ? 1.548 -5.116 4.239 1.00 98.31 179 GLY A C 1
ATOM 1413 O O . GLY A 1 179 ? 2.530 -5.847 4.061 1.00 98.31 179 GLY A O 1
ATOM 1414 N N . VAL A 1 180 ? 0.671 -4.861 3.265 1.00 98.44 180 VAL A N 1
ATOM 1415 C CA . VAL A 1 180 ? 0.803 -5.370 1.890 1.00 98.44 180 VAL A CA 1
ATOM 1416 C C . VAL A 1 180 ? 1.994 -4.718 1.190 1.00 98.44 180 VAL A C 1
ATOM 1418 O O . VAL A 1 180 ? 2.860 -5.443 0.698 1.00 98.44 180 VAL A O 1
ATOM 1421 N N . ILE A 1 181 ? 2.101 -3.384 1.223 1.00 98.38 181 ILE A N 1
ATOM 1422 C CA . ILE A 1 181 ? 3.248 -2.634 0.677 1.00 98.38 181 ILE A CA 1
ATOM 1423 C C . ILE A 1 181 ? 4.551 -3.160 1.286 1.00 98.38 181 ILE A C 1
ATOM 1425 O O . ILE A 1 181 ? 5.487 -3.520 0.574 1.00 98.38 181 ILE A O 1
ATOM 1429 N N . TYR A 1 182 ? 4.590 -3.296 2.612 1.00 97.75 182 TYR A N 1
ATOM 1430 C CA . TYR A 1 182 ? 5.743 -3.817 3.337 1.00 97.75 182 TYR A CA 1
ATOM 1431 C C . TYR A 1 182 ? 6.152 -5.218 2.857 1.00 97.75 182 TYR A C 1
ATOM 1433 O O . TYR A 1 182 ? 7.338 -5.505 2.687 1.00 97.75 182 TYR A O 1
ATOM 1441 N N . THR A 1 183 ? 5.174 -6.088 2.603 1.00 96.81 183 THR A N 1
ATOM 1442 C CA . THR A 1 183 ? 5.421 -7.456 2.132 1.00 96.81 183 THR A CA 1
ATOM 1443 C C . THR A 1 183 ? 5.940 -7.480 0.694 1.00 96.81 183 THR A C 1
ATOM 1445 O O . THR A 1 183 ? 6.863 -8.244 0.402 1.00 96.81 183 THR A O 1
ATOM 1448 N N . ILE A 1 184 ? 5.415 -6.615 -0.182 1.00 96.12 184 ILE A N 1
ATOM 1449 C CA . ILE A 1 184 ? 5.884 -6.456 -1.567 1.00 96.12 184 ILE A CA 1
ATOM 1450 C C . ILE A 1 184 ? 7.358 -6.027 -1.589 1.00 96.12 184 ILE A C 1
ATOM 1452 O O . ILE A 1 184 ? 8.165 -6.665 -2.271 1.00 96.12 184 ILE A O 1
ATOM 1456 N N . VAL A 1 185 ? 7.707 -4.993 -0.814 1.00 94.88 185 VAL A N 1
ATOM 1457 C CA . VAL A 1 185 ? 9.038 -4.363 -0.836 1.00 94.88 185 VAL A CA 1
ATOM 1458 C C . VAL A 1 185 ? 10.076 -5.208 -0.093 1.00 94.88 185 VAL A C 1
ATOM 1460 O O . VAL A 1 185 ? 11.159 -5.475 -0.607 1.00 94.88 185 VAL A O 1
ATOM 1463 N N . PHE A 1 186 ? 9.767 -5.656 1.129 1.00 93.62 186 PHE A N 1
ATOM 1464 C CA . PHE A 1 186 ? 10.757 -6.259 2.035 1.00 93.62 186 PHE A CA 1
ATOM 1465 C C . PHE A 1 186 ? 10.697 -7.787 2.107 1.00 93.62 186 PHE A C 1
ATOM 1467 O O . PHE A 1 186 ? 11.443 -8.396 2.890 1.00 93.62 186 PHE A O 1
ATOM 1474 N N . LYS A 1 187 ? 9.812 -8.397 1.304 1.00 92.19 187 LYS A N 1
ATOM 1475 C CA . LYS A 1 187 ? 9.636 -9.850 1.140 1.00 92.19 187 LYS A CA 1
ATOM 1476 C C . LYS A 1 187 ? 9.421 -10.583 2.470 1.00 92.19 187 LYS A C 1
ATOM 1478 O O . LYS A 1 187 ? 9.909 -11.694 2.677 1.00 92.19 187 LYS A O 1
ATOM 1483 N N . ARG A 1 188 ? 8.742 -9.926 3.415 1.00 92.62 188 ARG A N 1
ATOM 1484 C CA . ARG A 1 188 ? 8.411 -10.458 4.743 1.00 92.62 188 ARG A CA 1
ATOM 1485 C C . ARG A 1 188 ? 7.169 -9.761 5.288 1.00 92.62 188 ARG A C 1
ATOM 1487 O O . ARG A 1 188 ? 6.960 -8.588 5.004 1.00 92.62 188 ARG A O 1
ATOM 1494 N N . TYR A 1 189 ? 6.408 -10.447 6.133 1.00 93.88 189 TYR A N 1
ATOM 1495 C CA . TYR A 1 189 ? 5.264 -9.830 6.802 1.00 93.88 189 TYR A CA 1
ATOM 1496 C C . TYR A 1 189 ? 5.692 -8.732 7.778 1.00 93.88 189 TYR A C 1
ATOM 1498 O O . TYR A 1 189 ? 6.689 -8.866 8.500 1.00 93.88 189 TYR A O 1
ATOM 1506 N N . MET A 1 190 ? 4.904 -7.660 7.811 1.00 96.56 190 MET A N 1
ATOM 1507 C CA . MET A 1 190 ? 5.118 -6.526 8.698 1.00 96.56 190 MET A CA 1
ATOM 1508 C C . MET A 1 190 ? 4.907 -6.936 10.157 1.00 96.56 190 MET A C 1
ATOM 1510 O O . MET A 1 190 ? 3.877 -7.496 10.525 1.00 96.56 190 MET A O 1
ATOM 1514 N N . LYS A 1 191 ? 5.896 -6.638 11.000 1.00 95.25 191 LYS A N 1
ATOM 1515 C CA . LYS A 1 191 ? 5.799 -6.743 12.459 1.00 95.25 191 LYS A CA 1
ATOM 1516 C C . LYS A 1 191 ? 6.113 -5.379 13.035 1.00 95.25 191 LYS A C 1
ATOM 1518 O O . LYS A 1 191 ? 7.179 -4.848 12.726 1.00 95.25 191 LYS A O 1
ATOM 1523 N N . VAL A 1 192 ? 5.203 -4.841 13.834 1.00 96.38 192 VAL A N 1
ATOM 1524 C CA . VAL A 1 192 ? 5.307 -3.496 14.403 1.00 96.38 192 VAL A CA 1
ATOM 1525 C C . VAL A 1 192 ? 5.714 -3.554 15.866 1.00 96.38 192 VAL A C 1
ATOM 1527 O O . VAL A 1 192 ? 5.281 -4.445 16.592 1.00 96.38 192 VAL A O 1
ATOM 1530 N N . ASP A 1 193 ? 6.522 -2.588 16.281 1.00 95.06 193 ASP A N 1
ATOM 1531 C CA . ASP A 1 193 ? 6.829 -2.308 17.677 1.00 95.06 193 ASP A CA 1
ATOM 1532 C C . ASP A 1 193 ? 6.555 -0.813 17.943 1.00 95.06 193 ASP A C 1
ATOM 1534 O O . ASP A 1 193 ? 6.527 0.008 17.021 1.00 95.06 193 ASP A O 1
ATOM 1538 N N . CYS A 1 194 ? 6.323 -0.460 19.206 1.00 95.69 194 CYS A N 1
ATOM 1539 C CA . CYS A 1 194 ? 6.058 0.914 19.625 1.00 95.69 194 CYS A CA 1
ATOM 1540 C C . CYS A 1 194 ? 7.261 1.475 20.384 1.00 95.69 194 CYS A C 1
ATOM 1542 O O . CYS A 1 194 ? 7.751 0.847 21.324 1.00 95.69 194 CYS A O 1
ATOM 1544 N N . SER A 1 195 ? 7.713 2.668 20.002 1.00 92.25 195 SER A N 1
ATOM 1545 C CA . SER A 1 195 ? 8.751 3.417 20.708 1.00 92.25 195 SER A CA 1
ATOM 1546 C C . SER A 1 195 ? 8.313 4.870 20.860 1.00 92.25 195 SER A C 1
ATOM 1548 O O . SER A 1 195 ? 7.953 5.516 19.881 1.00 92.25 195 SER A O 1
ATOM 1550 N N . ASN A 1 196 ? 8.301 5.382 22.096 1.00 91.19 196 ASN A N 1
ATOM 1551 C CA . ASN A 1 196 ? 7.878 6.754 22.420 1.00 91.19 196 ASN A CA 1
ATOM 1552 C C . ASN A 1 196 ? 6.496 7.141 21.850 1.00 91.19 196 ASN A C 1
ATOM 1554 O O . ASN A 1 196 ? 6.278 8.277 21.443 1.00 91.19 196 ASN A O 1
ATOM 1558 N N . GLY A 1 197 ? 5.562 6.185 21.805 1.00 91.19 197 GLY A N 1
ATOM 1559 C CA . GLY A 1 197 ? 4.210 6.401 21.280 1.00 91.19 197 GLY A CA 1
ATOM 1560 C C . GLY A 1 197 ? 4.092 6.356 19.753 1.00 91.19 197 GLY A C 1
ATOM 1561 O O . GLY A 1 197 ? 2.977 6.467 19.251 1.00 91.19 197 GLY A O 1
ATOM 1562 N N . VAL A 1 198 ? 5.197 6.149 19.031 1.00 95.69 198 VAL A N 1
ATOM 1563 C CA . VAL A 1 198 ? 5.225 5.986 17.574 1.00 95.69 198 VAL A CA 1
ATOM 1564 C C . VAL A 1 198 ? 5.372 4.506 17.230 1.00 95.69 198 VAL A C 1
ATOM 1566 O O . VAL A 1 198 ? 6.257 3.814 17.739 1.00 95.69 198 VAL A O 1
ATOM 1569 N N . TRP A 1 199 ? 4.505 4.021 16.349 1.00 97.44 199 TRP A N 1
ATOM 1570 C CA . TRP A 1 199 ? 4.521 2.658 15.837 1.00 97.44 199 TRP A CA 1
ATOM 1571 C C . TRP A 1 199 ? 5.315 2.582 14.544 1.00 97.44 199 TRP A C 1
ATOM 1573 O O . TRP A 1 199 ? 5.036 3.299 13.583 1.00 97.44 199 TRP A O 1
ATOM 1583 N N . LEU A 1 200 ? 6.295 1.684 14.510 1.00 96.75 200 LEU A N 1
ATOM 1584 C CA . LEU A 1 200 ? 7.135 1.442 13.343 1.00 96.75 200 LEU A CA 1
ATOM 1585 C C . LEU A 1 200 ? 7.310 -0.062 13.132 1.00 96.75 200 LEU A C 1
ATOM 1587 O O . LEU A 1 200 ? 7.278 -0.836 14.09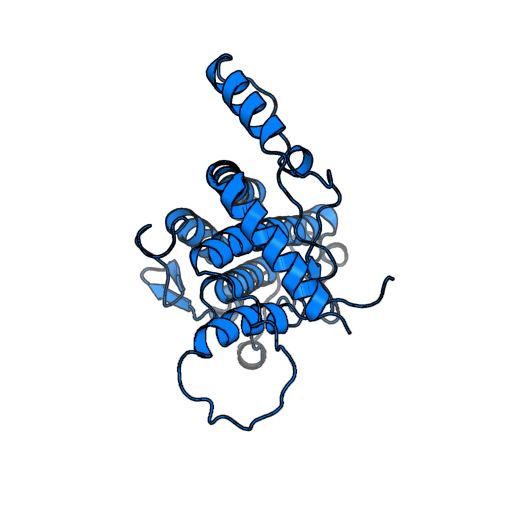4 1.00 96.75 200 LEU A O 1
ATOM 1591 N N . PRO A 1 201 ? 7.530 -0.516 11.891 1.00 96.25 201 PRO A N 1
ATOM 1592 C CA . PRO A 1 201 ? 7.934 -1.889 11.666 1.00 96.25 201 PRO A CA 1
ATOM 1593 C C . PRO A 1 201 ? 9.349 -2.142 12.201 1.00 96.25 201 PRO A C 1
ATOM 1595 O O . PRO A 1 201 ? 10.211 -1.264 12.177 1.00 96.25 201 PRO A O 1
ATOM 1598 N N . ARG A 1 202 ? 9.625 -3.390 12.592 1.00 93.75 202 ARG A N 1
ATOM 1599 C CA . ARG A 1 202 ? 10.941 -3.854 13.083 1.00 93.75 202 ARG A CA 1
ATOM 1600 C C . ARG A 1 202 ? 12.107 -3.574 12.148 1.00 93.75 202 ARG A C 1
ATOM 1602 O O . ARG A 1 202 ? 13.252 -3.506 12.581 1.00 93.75 202 ARG A O 1
ATOM 1609 N N . PHE A 1 203 ? 11.822 -3.487 10.857 1.00 93.69 203 PHE A N 1
ATOM 1610 C CA . PHE A 1 203 ? 12.793 -3.117 9.847 1.00 93.69 203 PHE A CA 1
ATOM 1611 C C . PHE A 1 203 ? 12.185 -2.050 8.951 1.00 93.69 203 PHE A C 1
ATOM 1613 O O . PHE A 1 203 ? 11.105 -2.262 8.405 1.00 93.69 203 PHE A O 1
ATOM 1620 N N . LEU A 1 204 ? 12.904 -0.946 8.776 1.00 93.00 204 LEU A N 1
ATOM 1621 C CA . LEU A 1 204 ? 12.566 0.127 7.853 1.00 93.00 204 LEU A CA 1
ATOM 1622 C C . LEU A 1 204 ? 13.876 0.748 7.339 1.00 93.00 204 LEU A C 1
ATOM 1624 O O . LEU A 1 204 ? 14.772 1.016 8.151 1.00 93.00 204 LEU A O 1
ATOM 1628 N N . PRO A 1 205 ? 14.042 0.946 6.021 1.00 91.50 205 PRO A N 1
ATOM 1629 C CA . PRO A 1 205 ? 15.315 1.378 5.459 1.00 91.50 205 PRO A CA 1
ATOM 1630 C C . PRO A 1 205 ? 15.663 2.811 5.878 1.00 91.50 205 PRO A C 1
ATOM 1632 O O . PRO A 1 205 ? 14.872 3.731 5.702 1.00 91.50 205 PRO A O 1
ATOM 1635 N N . GLN A 1 206 ? 16.873 3.003 6.413 1.00 90.06 206 GLN A N 1
ATOM 1636 C CA . GLN A 1 206 ? 17.365 4.318 6.854 1.00 90.06 206 GLN A CA 1
ATOM 1637 C C . GLN A 1 206 ? 18.178 5.057 5.785 1.00 90.06 206 GLN A C 1
ATOM 1639 O O . GLN A 1 206 ? 18.397 6.258 5.894 1.00 90.06 206 GLN A O 1
ATOM 1644 N N . SER A 1 207 ? 18.653 4.350 4.758 1.00 90.62 207 SER A N 1
ATOM 1645 C CA . SER A 1 207 ? 19.571 4.892 3.757 1.00 90.62 207 SER A CA 1
ATOM 1646 C C . SER A 1 207 ? 19.149 4.504 2.347 1.00 90.62 207 SER A C 1
ATOM 1648 O O . SER A 1 207 ? 18.774 3.352 2.105 1.00 90.62 207 SER A O 1
ATOM 1650 N N . SER A 1 208 ? 19.322 5.447 1.418 1.00 90.44 208 SER A N 1
ATOM 1651 C CA . SER A 1 208 ? 19.107 5.259 -0.019 1.00 90.44 208 SER A CA 1
ATOM 1652 C C . SER A 1 208 ? 20.071 4.260 -0.671 1.00 90.44 208 SER A C 1
ATOM 1654 O O . SER A 1 208 ? 19.835 3.814 -1.787 1.00 90.44 208 SER A O 1
ATOM 1656 N N . ARG A 1 209 ? 21.139 3.845 0.033 1.00 88.44 209 ARG A N 1
ATOM 1657 C CA . ARG A 1 209 ? 22.104 2.844 -0.460 1.00 88.44 209 ARG A CA 1
ATOM 1658 C C . ARG A 1 209 ? 21.494 1.457 -0.665 1.00 88.44 209 ARG A C 1
ATOM 1660 O O . ARG A 1 209 ? 22.013 0.678 -1.454 1.00 88.44 209 ARG A O 1
ATOM 1667 N N . ILE A 1 210 ? 20.459 1.116 0.107 1.00 87.25 210 ILE A N 1
ATOM 1668 C CA . ILE A 1 210 ? 19.830 -0.215 0.065 1.00 87.25 210 ILE A CA 1
ATOM 1669 C C . ILE A 1 210 ? 18.526 -0.171 -0.731 1.00 87.25 210 ILE A C 1
ATOM 1671 O O . ILE A 1 210 ? 18.272 -1.103 -1.490 1.00 87.25 210 ILE A O 1
ATOM 1675 N N . TYR A 1 211 ? 17.726 0.871 -0.518 1.00 93.62 211 TYR A N 1
ATOM 1676 C CA . TYR A 1 211 ? 16.460 1.138 -1.198 1.00 93.62 211 TYR A CA 1
ATOM 1677 C C . TYR A 1 211 ? 16.487 2.600 -1.606 1.00 93.62 211 TYR A C 1
ATOM 1679 O O . TYR A 1 211 ? 16.532 3.446 -0.715 1.00 93.62 211 TYR A O 1
ATOM 1687 N N . ARG A 1 212 ? 16.496 2.910 -2.903 1.00 95.62 212 ARG A N 1
ATOM 1688 C CA . ARG A 1 212 ? 16.590 4.300 -3.379 1.00 95.62 212 ARG A CA 1
ATOM 1689 C C . ARG A 1 212 ? 15.465 5.158 -2.810 1.00 95.62 212 ARG A C 1
ATOM 1691 O O . ARG A 1 212 ? 15.725 6.265 -2.351 1.00 95.62 212 ARG A O 1
ATOM 1698 N N . GLY A 1 213 ? 14.261 4.598 -2.704 1.00 95.81 213 GLY A N 1
ATOM 1699 C CA . GLY A 1 213 ? 13.100 5.260 -2.113 1.00 95.81 213 GLY A CA 1
ATOM 1700 C C . GLY A 1 213 ? 12.986 5.134 -0.593 1.00 95.81 213 GLY A C 1
ATOM 1701 O O . GLY A 1 213 ? 11.882 5.170 -0.058 1.00 95.81 213 GLY A O 1
ATOM 1702 N N . ALA A 1 214 ? 14.092 4.954 0.140 1.00 96.94 214 ALA A N 1
ATOM 1703 C CA . ALA A 1 214 ? 14.062 4.753 1.593 1.00 96.94 214 ALA A CA 1
ATOM 1704 C C . ALA A 1 214 ? 13.294 5.845 2.366 1.00 96.94 214 ALA A C 1
ATOM 1706 O O . ALA A 1 214 ? 12.641 5.537 3.362 1.00 96.94 214 ALA A O 1
ATOM 1707 N N . SER A 1 215 ? 13.369 7.114 1.950 1.00 97.38 215 SER A N 1
ATOM 1708 C CA . SER A 1 215 ? 12.585 8.209 2.545 1.00 97.38 215 SER A CA 1
ATOM 1709 C C . SER A 1 215 ? 11.087 8.048 2.301 1.00 97.38 215 SER A C 1
ATOM 1711 O O . SER A 1 215 ? 10.324 8.134 3.260 1.00 97.38 215 SER A O 1
ATOM 1713 N N . ILE A 1 216 ? 10.692 7.739 1.066 1.00 98.19 216 ILE A N 1
ATOM 1714 C CA . ILE A 1 216 ? 9.296 7.544 0.653 1.00 98.19 216 ILE A CA 1
ATOM 1715 C C . ILE A 1 216 ? 8.684 6.376 1.433 1.00 98.19 216 ILE A C 1
ATOM 1717 O O . ILE A 1 216 ? 7.650 6.519 2.082 1.00 98.19 216 ILE A O 1
ATOM 1721 N N . TRP A 1 217 ? 9.384 5.236 1.489 1.00 98.19 217 TRP A N 1
ATOM 1722 C CA . TRP A 1 217 ? 8.935 4.074 2.260 1.00 98.19 217 TRP A CA 1
ATOM 1723 C C . TRP A 1 217 ? 8.770 4.378 3.744 1.00 98.19 217 TRP A C 1
ATOM 1725 O O . TRP A 1 217 ? 7.806 3.925 4.363 1.00 98.19 217 TRP A O 1
ATOM 1735 N N . ARG A 1 218 ? 9.691 5.154 4.330 1.00 97.44 218 ARG A N 1
ATOM 1736 C CA . ARG A 1 218 ? 9.552 5.596 5.719 1.00 97.44 218 ARG A CA 1
ATOM 1737 C C . ARG A 1 218 ? 8.320 6.465 5.901 1.00 97.44 218 ARG A C 1
ATOM 1739 O O . ARG A 1 218 ? 7.584 6.232 6.859 1.00 97.44 218 ARG A O 1
ATOM 1746 N N . ASN A 1 219 ? 8.106 7.429 5.012 1.00 98.19 219 ASN A N 1
ATOM 1747 C CA . ASN A 1 219 ? 7.000 8.365 5.123 1.00 98.19 219 ASN A CA 1
ATOM 1748 C C . ASN A 1 219 ? 5.647 7.653 5.011 1.00 98.19 219 ASN A C 1
ATOM 1750 O O . ASN A 1 219 ? 4.842 7.731 5.938 1.00 98.19 219 ASN A O 1
ATOM 1754 N N . ILE A 1 220 ? 5.442 6.873 3.946 1.00 98.50 220 ILE A N 1
ATOM 1755 C CA . ILE A 1 220 ? 4.194 6.137 3.703 1.00 98.50 220 ILE A CA 1
ATOM 1756 C C . ILE A 1 220 ? 3.877 5.211 4.877 1.00 98.50 220 ILE A C 1
ATOM 1758 O O . ILE A 1 220 ? 2.807 5.311 5.473 1.00 98.50 220 ILE A O 1
ATOM 1762 N N . ILE A 1 221 ? 4.812 4.332 5.256 1.00 98.38 221 ILE A N 1
ATOM 1763 C CA . ILE A 1 221 ? 4.550 3.345 6.310 1.00 98.38 221 ILE A CA 1
ATOM 1764 C C . ILE A 1 221 ? 4.307 4.034 7.655 1.00 98.38 221 ILE A C 1
ATOM 1766 O O . ILE A 1 221 ? 3.363 3.683 8.353 1.00 98.38 221 ILE A O 1
ATOM 1770 N N . THR A 1 222 ? 5.110 5.034 8.026 1.00 97.81 222 THR A N 1
ATOM 1771 C CA . THR A 1 222 ? 4.918 5.730 9.310 1.00 97.81 222 THR A CA 1
ATOM 1772 C C . THR A 1 222 ? 3.577 6.459 9.344 1.00 97.81 222 THR A C 1
ATOM 1774 O O . THR A 1 222 ? 2.868 6.371 10.344 1.00 97.81 222 THR A O 1
ATOM 1777 N N . THR A 1 223 ? 3.202 7.120 8.250 1.00 98.50 223 THR A N 1
ATOM 1778 C CA . THR A 1 223 ? 1.948 7.869 8.137 1.00 98.50 223 THR A CA 1
ATOM 1779 C C . THR A 1 223 ? 0.730 6.955 8.271 1.00 98.50 223 THR A C 1
ATOM 1781 O O . THR A 1 223 ? -0.153 7.227 9.080 1.00 98.50 223 THR A O 1
ATOM 1784 N N . LEU A 1 224 ? 0.706 5.827 7.554 1.00 98.62 224 LEU A N 1
ATOM 1785 C CA . LEU A 1 224 ? -0.416 4.880 7.598 1.00 98.62 224 LEU A CA 1
ATOM 1786 C C . LEU A 1 224 ? -0.561 4.161 8.949 1.00 98.62 224 LEU A C 1
ATOM 1788 O O . LEU A 1 224 ? -1.656 3.725 9.294 1.00 98.62 224 LEU A O 1
ATOM 1792 N N . LEU A 1 225 ? 0.530 4.019 9.709 1.00 98.31 225 LEU A N 1
ATOM 1793 C CA . LEU A 1 225 ? 0.520 3.360 11.018 1.00 98.31 225 LEU A CA 1
ATOM 1794 C C . LEU A 1 225 ? 0.146 4.294 12.180 1.00 98.31 225 LEU A C 1
ATOM 1796 O O . LEU A 1 225 ? -0.261 3.807 13.229 1.00 98.31 225 LEU A O 1
ATOM 1800 N N . ASN A 1 226 ? 0.312 5.611 12.045 1.00 98.12 226 ASN A N 1
ATOM 1801 C CA . ASN A 1 226 ? 0.250 6.542 13.181 1.00 98.12 226 ASN A CA 1
ATOM 1802 C C . ASN A 1 226 ? -0.881 7.571 13.045 1.00 98.12 226 ASN A C 1
ATOM 1804 O O . ASN A 1 226 ? -0.676 8.771 13.230 1.00 98.12 226 ASN A O 1
ATOM 1808 N N . ILE A 1 227 ? -2.086 7.088 12.751 1.00 98.19 227 ILE A N 1
ATOM 1809 C CA . ILE A 1 227 ? -3.300 7.908 12.678 1.00 98.19 227 ILE A CA 1
ATOM 1810 C C . ILE A 1 227 ? -3.780 8.208 14.103 1.00 98.19 227 ILE A C 1
ATOM 1812 O O . ILE A 1 227 ? -3.918 7.311 14.934 1.00 98.19 227 ILE A O 1
ATOM 1816 N N . LYS A 1 228 ? -4.007 9.487 14.420 1.00 96.56 228 LYS A N 1
ATOM 1817 C CA . LYS A 1 228 ? -4.239 9.924 15.808 1.00 96.56 228 LYS A CA 1
ATOM 1818 C C . LYS A 1 228 ? -5.609 9.517 16.347 1.00 96.56 228 LYS A C 1
ATOM 1820 O O . LYS A 1 228 ? -5.709 9.115 17.510 1.00 96.56 228 LYS A O 1
ATOM 1825 N N . SER A 1 229 ? -6.656 9.638 15.532 1.00 97.19 229 SER A N 1
ATOM 1826 C CA . SER A 1 229 ? -8.036 9.340 15.919 1.00 97.19 229 SER A CA 1
ATOM 1827 C C . SER A 1 229 ? -8.891 8.919 14.716 1.00 97.19 229 SER A C 1
ATOM 1829 O O . SER A 1 229 ? -8.383 8.749 13.612 1.00 97.19 229 SER A O 1
ATOM 1831 N N . CYS A 1 230 ? -10.193 8.707 14.936 1.00 97.50 230 CYS A N 1
ATOM 1832 C CA . CYS A 1 230 ? -11.167 8.454 13.866 1.00 97.50 230 CYS A CA 1
ATOM 1833 C C . CYS A 1 230 ? -11.740 9.744 13.249 1.00 97.50 230 CYS A C 1
ATOM 1835 O O . CYS A 1 230 ? -12.628 9.649 12.407 1.00 97.50 230 CYS A O 1
ATOM 1837 N N . SER A 1 231 ? -11.269 10.926 13.668 1.00 96.12 231 SER A N 1
ATOM 1838 C CA . SER A 1 231 ? -11.650 12.201 13.055 1.00 96.12 231 SER A CA 1
ATOM 1839 C C . SER A 1 231 ? -11.177 12.257 11.605 1.00 96.12 231 SER A C 1
ATOM 1841 O O . SER A 1 231 ? -10.047 11.868 11.309 1.00 96.12 231 SER A O 1
ATOM 1843 N N . SER A 1 232 ? -12.011 12.788 10.710 1.00 92.50 232 SER A N 1
ATOM 1844 C CA . SER A 1 232 ? -11.675 12.959 9.292 1.00 92.50 232 SER A CA 1
ATOM 1845 C C . SER A 1 232 ? -10.398 13.777 9.074 1.00 92.50 232 SER A C 1
ATOM 1847 O O . SER A 1 232 ? -9.671 13.516 8.124 1.00 92.50 232 SER A O 1
ATOM 1849 N N . GLU A 1 233 ? -10.103 14.728 9.964 1.00 94.94 233 GLU A N 1
ATOM 1850 C CA . GLU A 1 233 ? -8.919 15.599 9.891 1.00 94.94 233 GLU A CA 1
ATOM 1851 C C . GLU A 1 233 ? -7.604 14.882 10.234 1.00 94.94 233 GLU A C 1
ATOM 1853 O O . GLU A 1 233 ? -6.532 15.346 9.856 1.00 94.94 233 GLU A O 1
ATOM 1858 N N . ASP A 1 234 ? -7.669 13.755 10.949 1.00 96.81 234 ASP A N 1
ATOM 1859 C CA . ASP A 1 234 ? -6.482 12.986 11.334 1.00 96.81 234 ASP A CA 1
ATOM 1860 C C . ASP A 1 234 ? -6.076 11.952 10.272 1.00 96.81 234 ASP A C 1
ATOM 1862 O O . ASP A 1 234 ? -4.990 11.370 10.366 1.00 96.81 234 ASP A O 1
ATOM 1866 N N . TYR A 1 235 ? -6.934 11.697 9.279 1.00 97.31 235 TYR A N 1
ATOM 1867 C CA . TYR A 1 235 ? -6.626 10.776 8.192 1.00 97.31 235 TYR A CA 1
ATOM 1868 C C . TYR A 1 235 ? -5.641 11.399 7.198 1.00 97.31 235 TYR A C 1
ATOM 1870 O O . TYR A 1 235 ? -5.770 12.569 6.838 1.00 97.31 235 TYR A O 1
ATOM 1878 N N . PRO A 1 236 ? -4.652 10.626 6.719 1.00 96.44 236 PRO A N 1
ATOM 1879 C CA . PRO A 1 236 ? -3.643 11.158 5.822 1.00 96.44 236 PRO A CA 1
ATOM 1880 C C . PRO A 1 236 ? -4.213 11.448 4.433 1.00 96.44 236 PRO A C 1
ATOM 1882 O O . PRO A 1 236 ? -5.034 10.696 3.905 1.00 96.44 236 PRO A O 1
ATOM 1885 N N . HIS A 1 237 ? -3.692 12.493 3.791 1.00 95.25 237 HIS A N 1
ATOM 1886 C CA . HIS A 1 237 ? -3.952 12.764 2.381 1.00 95.25 237 HIS A CA 1
ATOM 1887 C C . HIS A 1 237 ? -3.227 11.732 1.508 1.00 95.25 237 HIS A C 1
ATOM 1889 O O . HIS A 1 237 ? -2.054 11.895 1.173 1.00 95.25 237 HIS A O 1
ATOM 1895 N N . LEU A 1 238 ? -3.924 10.656 1.133 1.00 96.06 238 LEU A N 1
ATOM 1896 C CA . LEU A 1 238 ? -3.340 9.567 0.343 1.00 96.06 238 LEU A CA 1
ATOM 1897 C C . LEU A 1 238 ? -2.848 10.038 -1.033 1.00 96.06 238 LEU A C 1
ATOM 1899 O O . LEU A 1 238 ? -1.850 9.513 -1.520 1.00 96.06 238 LEU A O 1
ATOM 1903 N N . ALA A 1 239 ? -3.474 11.064 -1.617 1.00 92.88 239 ALA A N 1
ATOM 1904 C CA . ALA A 1 239 ? -2.988 11.732 -2.824 1.00 92.88 239 ALA A CA 1
ATOM 1905 C C . ALA A 1 239 ? -1.566 12.301 -2.676 1.00 92.88 239 ALA A C 1
ATOM 1907 O O . ALA A 1 239 ? -0.748 12.112 -3.569 1.00 92.88 239 ALA A O 1
ATOM 1908 N N . ALA A 1 240 ? -1.228 12.907 -1.533 1.00 95.12 240 ALA A N 1
ATOM 1909 C CA . ALA A 1 240 ? 0.118 13.434 -1.295 1.00 95.12 240 ALA A CA 1
ATOM 1910 C C . ALA A 1 240 ? 1.163 12.308 -1.197 1.00 95.12 240 ALA A C 1
ATOM 1912 O O . ALA A 1 240 ? 2.255 12.419 -1.746 1.00 95.12 240 ALA A O 1
ATOM 1913 N N . LEU A 1 241 ? 0.803 11.188 -0.559 1.00 97.38 241 LEU A N 1
ATOM 1914 C CA . LEU A 1 241 ? 1.663 10.001 -0.500 1.00 97.38 241 LEU A CA 1
ATOM 1915 C C . LEU A 1 241 ? 1.856 9.358 -1.880 1.00 97.38 241 LEU A C 1
ATOM 1917 O O . LEU A 1 241 ? 2.934 8.848 -2.178 1.00 97.38 241 LEU A O 1
ATOM 1921 N N . ARG A 1 242 ? 0.815 9.366 -2.722 1.00 95.44 242 ARG A N 1
ATOM 1922 C CA . ARG A 1 242 ? 0.915 8.903 -4.109 1.00 95.44 242 ARG A CA 1
ATOM 1923 C C . ARG A 1 242 ? 1.819 9.797 -4.936 1.00 95.44 242 ARG A C 1
ATOM 1925 O O . ARG A 1 242 ? 2.662 9.260 -5.638 1.00 95.44 242 ARG A O 1
ATOM 1932 N N . TYR A 1 243 ? 1.710 11.113 -4.790 1.00 93.19 243 TYR A N 1
ATOM 1933 C CA . TYR A 1 243 ? 2.560 12.062 -5.501 1.00 93.19 243 TYR A CA 1
ATOM 1934 C C . TYR A 1 243 ? 4.060 11.795 -5.275 1.00 93.19 243 TYR A C 1
ATOM 1936 O O . TYR A 1 243 ? 4.841 11.811 -6.220 1.00 93.19 243 TYR A O 1
ATOM 1944 N N . GLU A 1 244 ? 4.479 11.433 -4.056 1.00 95.69 244 GLU A N 1
ATOM 1945 C CA . GLU A 1 244 ? 5.874 11.026 -3.801 1.00 95.69 244 GLU A CA 1
ATOM 1946 C C . GLU A 1 244 ? 6.308 9.793 -4.618 1.00 95.69 244 GLU A C 1
ATOM 1948 O O . GLU A 1 244 ? 7.455 9.713 -5.062 1.00 95.69 244 GLU A O 1
ATOM 1953 N N . LEU A 1 245 ? 5.404 8.831 -4.828 1.00 95.94 245 LEU A N 1
ATOM 1954 C CA . LEU A 1 245 ? 5.654 7.649 -5.659 1.00 95.94 245 LEU A CA 1
ATOM 1955 C C . LEU A 1 245 ? 5.679 8.008 -7.147 1.00 95.94 245 LEU A C 1
ATOM 1957 O O . LEU A 1 245 ? 6.503 7.472 -7.882 1.00 95.94 245 LEU A O 1
ATOM 1961 N N . GLU A 1 246 ? 4.797 8.910 -7.580 1.00 92.75 246 GLU A N 1
ATOM 1962 C CA . GLU A 1 246 ? 4.733 9.406 -8.958 1.00 92.75 246 GLU A CA 1
ATOM 1963 C C . GLU A 1 246 ? 6.039 10.095 -9.347 1.00 92.75 246 GLU A C 1
ATOM 1965 O O . GLU A 1 246 ? 6.650 9.708 -10.341 1.00 92.75 246 GLU A O 1
ATOM 1970 N N . VAL A 1 247 ? 6.514 11.039 -8.527 1.00 92.12 247 VAL A N 1
ATOM 1971 C CA . VAL A 1 247 ? 7.791 11.738 -8.746 1.00 92.12 247 VAL A CA 1
ATOM 1972 C C . VAL A 1 247 ? 8.936 10.733 -8.860 1.00 92.12 247 VAL A C 1
ATOM 1974 O O . VAL A 1 247 ? 9.718 10.783 -9.808 1.00 92.12 247 VAL A O 1
ATOM 1977 N N . PHE A 1 248 ? 8.998 9.751 -7.955 1.00 94.94 248 PHE A N 1
ATOM 1978 C CA . PHE A 1 248 ? 10.023 8.711 -8.021 1.00 94.94 248 PHE A CA 1
ATOM 1979 C C . PHE A 1 248 ? 9.941 7.888 -9.316 1.00 94.94 248 PHE A C 1
ATOM 1981 O O . PHE A 1 248 ? 10.968 7.587 -9.923 1.00 94.94 248 PHE A O 1
ATOM 1988 N N . LEU A 1 249 ? 8.736 7.504 -9.745 1.00 94.12 249 LEU A N 1
ATOM 1989 C CA . LEU A 1 249 ? 8.525 6.739 -10.976 1.00 94.12 249 LEU A CA 1
ATOM 1990 C C . LEU A 1 249 ? 8.888 7.548 -12.225 1.00 94.12 249 LEU A C 1
ATOM 1992 O O . LEU A 1 249 ? 9.460 6.979 -13.150 1.00 94.12 249 LEU A O 1
ATOM 1996 N N . GLN A 1 250 ? 8.606 8.852 -12.241 1.00 90.50 250 GLN A N 1
ATOM 1997 C CA . GLN A 1 250 ? 8.980 9.760 -13.328 1.00 90.50 250 GLN A CA 1
ATOM 1998 C C . GLN A 1 250 ? 10.504 9.896 -13.440 1.00 90.50 250 GLN A C 1
ATOM 2000 O O . GLN A 1 250 ? 11.057 9.689 -14.518 1.00 90.50 250 GLN A O 1
ATOM 2005 N N . GLU A 1 251 ? 11.199 10.129 -12.323 1.00 91.69 251 GLU A N 1
ATOM 2006 C CA . GLU A 1 251 ? 12.669 10.205 -12.281 1.00 91.69 251 GLU A CA 1
ATOM 2007 C C . GLU A 1 251 ? 13.353 8.903 -12.738 1.00 91.69 251 GLU A C 1
ATOM 2009 O O . GLU A 1 251 ? 14.481 8.922 -13.231 1.00 91.69 251 GLU A O 1
ATOM 2014 N N . HIS A 1 252 ? 12.673 7.762 -12.588 1.00 94.31 252 HIS A N 1
ATOM 2015 C CA . HIS A 1 252 ? 13.190 6.434 -12.924 1.00 94.31 252 HIS A CA 1
ATOM 2016 C C . HIS A 1 252 ? 12.426 5.778 -14.088 1.00 94.31 252 HIS A C 1
ATOM 2018 O O . HIS A 1 252 ? 12.434 4.550 -14.208 1.00 94.31 252 HIS A O 1
ATOM 2024 N N . ALA A 1 253 ? 11.785 6.565 -14.961 1.00 93.00 253 ALA A N 1
ATOM 2025 C CA . ALA A 1 253 ? 10.833 6.058 -15.954 1.00 93.00 253 ALA A CA 1
ATOM 2026 C C . ALA A 1 253 ? 11.425 4.991 -16.891 1.00 93.00 253 ALA A C 1
ATOM 2028 O O . ALA A 1 253 ? 10.805 3.954 -17.128 1.00 93.00 253 ALA A O 1
ATOM 2029 N N . THR A 1 254 ? 12.655 5.192 -17.370 1.00 93.31 254 THR A N 1
ATOM 2030 C CA . THR A 1 254 ? 13.349 4.228 -18.241 1.00 93.31 254 THR A CA 1
ATOM 2031 C C . THR A 1 254 ? 13.605 2.893 -17.540 1.00 93.31 254 THR A C 1
ATOM 2033 O O . THR A 1 254 ? 13.396 1.831 -18.127 1.00 93.31 254 THR A O 1
ATOM 2036 N N . GLU A 1 255 ? 14.030 2.925 -16.273 1.00 95.06 255 GLU A N 1
ATOM 2037 C CA . GLU A 1 255 ? 14.251 1.708 -15.485 1.00 95.06 255 GLU A CA 1
ATOM 2038 C C . GLU A 1 255 ? 12.926 1.014 -15.160 1.00 95.06 255 GLU A C 1
ATOM 2040 O O . GLU A 1 255 ? 12.824 -0.210 -15.264 1.00 95.06 255 GLU A O 1
ATOM 2045 N N . TYR A 1 256 ? 11.899 1.795 -14.818 1.00 95.62 256 TYR A N 1
ATOM 2046 C CA . TYR A 1 256 ? 10.553 1.287 -14.608 1.00 95.62 256 TYR A CA 1
ATOM 2047 C C . TYR A 1 256 ? 10.017 0.583 -15.860 1.00 95.62 256 TYR A C 1
ATOM 2049 O O . TYR A 1 256 ? 9.541 -0.543 -15.750 1.00 95.62 256 TYR A O 1
ATOM 2057 N N . ASN A 1 257 ? 10.146 1.183 -17.046 1.00 95.12 257 ASN A N 1
ATOM 2058 C CA . ASN A 1 257 ? 9.669 0.587 -18.294 1.00 95.12 257 ASN A CA 1
ATOM 2059 C C . ASN A 1 257 ? 10.351 -0.752 -18.590 1.00 95.12 257 ASN A C 1
ATOM 2061 O O . ASN A 1 257 ? 9.666 -1.734 -18.877 1.00 95.12 257 ASN A O 1
ATOM 2065 N N . LEU A 1 258 ? 11.676 -0.830 -18.435 1.00 95.19 258 LEU A N 1
ATOM 2066 C CA . LEU A 1 258 ? 12.412 -2.086 -18.601 1.00 95.19 258 LEU A CA 1
ATOM 2067 C C . LEU A 1 258 ? 11.935 -3.158 -17.603 1.00 95.19 258 LEU A C 1
ATOM 2069 O O . LEU A 1 258 ? 11.688 -4.310 -17.977 1.00 95.19 258 LEU A O 1
ATOM 2073 N N . ALA A 1 259 ? 11.759 -2.774 -16.336 1.00 95.62 259 ALA A N 1
ATOM 2074 C CA . ALA A 1 259 ? 11.253 -3.664 -15.298 1.00 95.62 259 ALA A CA 1
ATOM 2075 C C . ALA A 1 259 ? 9.812 -4.122 -15.586 1.00 95.62 259 ALA A C 1
ATOM 2077 O O . ALA A 1 259 ? 9.496 -5.300 -15.410 1.00 95.62 259 ALA A O 1
ATOM 2078 N N . ALA A 1 260 ? 8.950 -3.226 -16.071 1.00 94.19 260 ALA A N 1
ATOM 2079 C CA . ALA A 1 260 ? 7.559 -3.492 -16.420 1.00 94.19 260 ALA A CA 1
ATOM 2080 C C . ALA A 1 260 ? 7.438 -4.451 -17.612 1.00 94.19 260 ALA A C 1
ATOM 2082 O O . ALA A 1 260 ? 6.669 -5.410 -17.551 1.00 94.19 260 ALA A O 1
ATOM 2083 N N . GLU A 1 261 ? 8.230 -4.278 -18.672 1.00 93.50 261 GLU A N 1
ATOM 2084 C CA . GLU A 1 261 ? 8.275 -5.212 -19.808 1.00 93.50 261 GLU A CA 1
ATOM 2085 C C . GLU A 1 261 ? 8.711 -6.618 -19.381 1.00 93.50 261 GLU A C 1
ATOM 2087 O O . GLU A 1 261 ? 8.106 -7.631 -19.762 1.00 93.50 261 GLU A O 1
ATOM 2092 N N . LYS A 1 262 ? 9.740 -6.687 -18.536 1.00 93.38 262 LYS A N 1
ATOM 2093 C CA . LYS A 1 262 ? 10.237 -7.942 -17.975 1.00 93.38 262 LYS A CA 1
ATOM 2094 C C . LYS A 1 262 ? 9.201 -8.595 -17.062 1.00 93.38 262 LYS A C 1
ATOM 2096 O O . LYS A 1 262 ? 8.962 -9.798 -17.182 1.00 93.38 262 LYS A O 1
ATOM 2101 N N . ALA A 1 263 ? 8.530 -7.814 -16.218 1.00 92.25 263 ALA A N 1
ATOM 2102 C CA . ALA A 1 263 ? 7.431 -8.272 -15.376 1.00 92.25 263 ALA A CA 1
ATOM 2103 C C . ALA A 1 263 ? 6.260 -8.809 -16.204 1.00 92.25 263 ALA A C 1
ATOM 2105 O O . ALA A 1 263 ? 5.773 -9.907 -15.950 1.00 92.25 263 ALA A O 1
ATOM 2106 N N . ASN A 1 264 ? 5.868 -8.098 -17.258 1.00 91.25 264 ASN A N 1
ATOM 2107 C CA . ASN A 1 264 ? 4.824 -8.522 -18.186 1.00 91.25 264 ASN A CA 1
ATOM 2108 C C . ASN A 1 264 ? 5.187 -9.817 -18.928 1.00 91.25 264 ASN A C 1
ATOM 2110 O O . ASN A 1 264 ? 4.316 -10.656 -19.181 1.00 91.25 264 ASN A O 1
ATOM 2114 N N . SER A 1 265 ? 6.467 -10.007 -19.252 1.00 89.88 265 SER A N 1
ATOM 2115 C CA . SER A 1 265 ? 6.977 -11.247 -19.848 1.00 89.88 265 SER A CA 1
ATOM 2116 C C . SER A 1 265 ? 6.915 -12.418 -18.864 1.00 89.88 265 SER A C 1
ATOM 2118 O O . SER A 1 265 ? 6.486 -13.507 -19.240 1.00 89.88 265 SER A O 1
ATOM 2120 N N . ILE A 1 266 ? 7.281 -12.188 -17.596 1.00 88.81 266 ILE A N 1
ATOM 2121 C CA . ILE A 1 266 ? 7.137 -13.171 -16.511 1.00 88.81 266 ILE A CA 1
ATOM 2122 C C . ILE A 1 266 ? 5.666 -13.549 -16.330 1.00 88.81 266 ILE A C 1
ATOM 2124 O O . ILE A 1 266 ? 5.342 -14.732 -16.346 1.00 88.81 266 ILE A O 1
ATOM 2128 N N . LEU A 1 267 ? 4.775 -12.560 -16.205 1.00 87.19 267 LEU A N 1
ATOM 2129 C CA . LEU A 1 267 ? 3.340 -12.787 -16.031 1.00 87.19 267 LEU A CA 1
ATOM 2130 C C . LEU A 1 267 ? 2.769 -13.615 -17.183 1.00 87.19 267 LEU A C 1
ATOM 2132 O O . LEU A 1 267 ? 2.073 -14.585 -16.925 1.00 87.19 267 LEU A O 1
ATOM 2136 N N . THR A 1 268 ? 3.141 -13.310 -18.430 1.00 84.50 268 THR A N 1
ATOM 2137 C CA . THR A 1 268 ? 2.708 -14.093 -19.604 1.00 84.50 268 THR A CA 1
ATOM 2138 C C . THR A 1 268 ? 3.138 -15.564 -19.506 1.00 84.50 268 THR A C 1
ATOM 2140 O O . THR A 1 268 ? 2.401 -16.435 -19.946 1.00 84.50 268 THR A O 1
ATOM 2143 N N . GLY A 1 269 ? 4.304 -15.857 -18.918 1.00 78.50 269 GLY A N 1
ATOM 2144 C CA . GLY A 1 269 ? 4.775 -17.230 -18.698 1.00 78.50 269 GLY A CA 1
ATOM 2145 C C . GLY A 1 269 ? 4.202 -17.925 -17.455 1.00 78.50 269 GLY A C 1
ATOM 2146 O O . GLY A 1 269 ? 4.283 -19.145 -17.361 1.00 78.50 269 GLY A O 1
ATOM 2147 N N . LEU A 1 270 ? 3.654 -17.168 -16.498 1.00 72.31 270 LEU A N 1
ATOM 2148 C CA . LEU A 1 270 ? 2.945 -17.688 -15.320 1.00 72.31 270 LEU A CA 1
ATOM 2149 C C . LEU A 1 270 ? 1.451 -17.907 -15.582 1.00 72.31 270 LEU A C 1
ATOM 2151 O O . LEU A 1 270 ? 0.775 -18.556 -14.782 1.00 72.31 270 LEU A O 1
ATOM 2155 N N . MET A 1 271 ? 0.930 -17.341 -16.669 1.00 67.88 271 MET A N 1
ATOM 2156 C CA . MET A 1 271 ? -0.435 -17.577 -17.113 1.00 67.88 271 MET A CA 1
ATOM 2157 C C . MET A 1 271 ? -0.552 -19.009 -17.673 1.00 67.88 271 MET A C 1
ATOM 2159 O O . MET A 1 271 ? 0.339 -19.419 -18.420 1.00 67.88 271 MET A O 1
ATOM 2163 N N . PRO A 1 272 ? -1.596 -19.772 -17.287 1.00 57.56 272 PRO A N 1
ATOM 2164 C CA . PRO A 1 272 ? -1.831 -21.128 -17.788 1.00 57.56 272 PRO A CA 1
ATOM 2165 C C . PRO A 1 272 ? -2.037 -21.196 -19.303 1.00 57.56 272 PRO A C 1
ATOM 2167 O O . PRO A 1 272 ? -2.608 -20.231 -19.866 1.00 57.56 272 PRO A O 1
#